Protein AF-A0A158R0U6-F1 (afdb_monomer_lite)

Structure (mmCIF, N/CA/C/O backbone):
data_AF-A0A158R0U6-F1
#
_entry.id   AF-A0A158R0U6-F1
#
loop_
_atom_site.group_PDB
_atom_site.id
_atom_site.type_symbol
_atom_site.label_atom_id
_atom_site.label_alt_id
_atom_site.label_comp_id
_atom_site.label_asym_id
_atom_site.label_entity_id
_atom_site.label_seq_id
_atom_site.pdbx_PDB_ins_code
_atom_site.Cartn_x
_atom_site.Cartn_y
_atom_site.Cartn_z
_atom_site.occupancy
_atom_site.B_iso_or_equiv
_atom_site.auth_seq_id
_atom_site.auth_comp_id
_atom_site.auth_asym_id
_atom_site.auth_atom_id
_atom_site.pdbx_PDB_model_num
ATOM 1 N N . MET A 1 1 ? 47.478 11.244 5.455 1.00 53.09 1 MET A N 1
ATOM 2 C CA . MET A 1 1 ? 47.701 11.771 4.084 1.00 53.09 1 MET A CA 1
ATOM 3 C C . MET A 1 1 ? 47.177 10.888 2.936 1.00 53.09 1 MET A C 1
ATOM 5 O O . MET A 1 1 ? 47.102 11.401 1.828 1.00 53.09 1 MET A O 1
ATOM 9 N N . MET A 1 2 ? 46.778 9.617 3.131 1.00 56.19 2 MET A N 1
ATOM 10 C CA . MET A 1 2 ? 46.309 8.757 2.016 1.00 56.19 2 MET A CA 1
ATOM 11 C C . MET A 1 2 ? 44.941 9.146 1.416 1.00 56.19 2 MET A C 1
ATOM 13 O O . MET A 1 2 ? 44.785 9.097 0.202 1.00 56.19 2 MET A O 1
ATOM 17 N N . ARG A 1 3 ? 43.975 9.611 2.224 1.00 62.25 3 ARG A N 1
ATOM 18 C CA . ARG A 1 3 ? 42.602 9.907 1.746 1.00 62.25 3 ARG A CA 1
ATOM 19 C C . ARG A 1 3 ? 42.511 11.063 0.742 1.00 62.25 3 ARG A C 1
ATOM 21 O O . ARG A 1 3 ? 41.647 11.060 -0.126 1.00 62.25 3 ARG A O 1
ATOM 28 N N . ILE A 1 4 ? 43.410 12.045 0.837 1.00 68.44 4 ILE A N 1
ATOM 29 C CA . ILE A 1 4 ? 43.431 13.194 -0.084 1.00 68.44 4 ILE A CA 1
ATOM 30 C C . ILE A 1 4 ? 43.950 12.760 -1.460 1.00 68.44 4 ILE A C 1
ATOM 32 O O . ILE A 1 4 ? 43.387 13.151 -2.478 1.00 68.44 4 ILE A O 1
ATOM 36 N N . LYS A 1 5 ? 44.973 11.895 -1.497 1.00 71.12 5 LYS A N 1
ATOM 37 C CA . LYS A 1 5 ? 45.516 11.351 -2.751 1.00 71.12 5 LYS A CA 1
ATOM 38 C C . LYS A 1 5 ? 44.476 10.512 -3.494 1.00 71.12 5 LYS A C 1
ATOM 40 O O . LYS A 1 5 ? 44.336 10.656 -4.703 1.00 71.12 5 LYS A O 1
ATOM 45 N N . GLU A 1 6 ? 43.694 9.715 -2.769 1.00 76.69 6 GLU A N 1
ATOM 46 C CA . GLU A 1 6 ? 42.614 8.914 -3.351 1.00 76.69 6 GLU A CA 1
ATOM 47 C C . GLU A 1 6 ? 41.490 9.786 -3.937 1.00 76.69 6 GLU A C 1
ATOM 49 O O . GLU A 1 6 ? 41.040 9.554 -5.058 1.00 76.69 6 GLU A O 1
ATOM 54 N N . ALA A 1 7 ? 41.088 10.846 -3.230 1.00 73.19 7 ALA A N 1
ATOM 55 C CA . ALA A 1 7 ? 40.063 11.774 -3.709 1.00 73.19 7 ALA A CA 1
ATOM 56 C C . ALA A 1 7 ? 40.502 12.565 -4.957 1.00 73.19 7 ALA A C 1
ATOM 58 O O . ALA A 1 7 ? 39.672 12.882 -5.810 1.00 73.19 7 ALA A O 1
ATOM 59 N N . ILE A 1 8 ? 41.795 12.879 -5.075 1.00 79.38 8 ILE A N 1
ATOM 60 C CA . ILE A 1 8 ? 42.365 13.524 -6.267 1.00 79.38 8 ILE A CA 1
ATOM 61 C C . ILE A 1 8 ? 42.388 12.541 -7.442 1.00 79.38 8 ILE A C 1
ATOM 63 O O . ILE A 1 8 ? 42.011 12.918 -8.550 1.00 79.38 8 ILE A O 1
ATOM 67 N N . ASN A 1 9 ? 42.757 11.280 -7.204 1.00 82.44 9 ASN A N 1
ATOM 68 C CA . ASN A 1 9 ? 42.807 10.272 -8.263 1.00 82.44 9 ASN A CA 1
ATOM 69 C C . ASN A 1 9 ? 41.410 9.948 -8.813 1.00 82.44 9 ASN A C 1
ATOM 71 O O . ASN A 1 9 ? 41.227 9.877 -10.023 1.00 82.44 9 ASN A O 1
ATOM 75 N N . ARG A 1 10 ? 40.397 9.857 -7.936 1.00 76.19 10 ARG A N 1
ATOM 76 C CA . ARG A 1 10 ? 38.995 9.676 -8.352 1.00 76.19 10 ARG A CA 1
ATOM 77 C C . ARG A 1 10 ? 38.482 10.846 -9.194 1.00 76.19 10 ARG A C 1
ATOM 79 O O . ARG A 1 10 ? 37.783 10.621 -10.172 1.00 76.19 10 ARG A O 1
ATOM 86 N N . ARG A 1 11 ? 38.849 12.089 -8.853 1.00 79.50 11 ARG A N 1
ATOM 87 C CA . ARG A 1 11 ? 38.470 13.263 -9.659 1.00 79.50 11 ARG A CA 1
ATOM 88 C C . ARG A 1 11 ? 39.142 13.287 -11.029 1.00 79.50 11 ARG A C 1
ATOM 90 O O . ARG A 1 11 ? 38.483 13.662 -11.989 1.00 79.50 11 ARG A O 1
ATOM 97 N N . LYS A 1 12 ? 40.410 12.872 -11.124 1.00 79.12 12 LYS A N 1
ATOM 98 C CA . LYS A 1 12 ? 41.106 12.756 -12.415 1.00 79.12 12 LYS A CA 1
ATOM 99 C C . LYS A 1 12 ? 40.458 11.708 -13.319 1.00 79.12 12 LYS A C 1
ATOM 101 O O . LYS A 1 12 ? 40.166 12.027 -14.460 1.00 79.12 12 LYS A O 1
ATOM 106 N N . LEU A 1 13 ? 40.135 10.532 -12.778 1.00 75.75 13 LEU A N 1
ATOM 107 C CA . LEU A 1 13 ? 39.496 9.456 -13.541 1.00 75.75 13 LEU A CA 1
ATOM 108 C C . LEU A 1 13 ? 38.112 9.861 -14.081 1.00 75.75 13 LEU A C 1
ATOM 110 O O . LEU A 1 13 ? 37.792 9.597 -15.232 1.00 75.75 13 LEU A O 1
ATOM 114 N N . ILE A 1 14 ? 37.302 10.551 -13.268 1.00 74.88 14 ILE A N 1
ATOM 115 C CA . ILE A 1 14 ? 35.983 11.050 -13.698 1.00 74.88 14 ILE A CA 1
ATOM 116 C C . ILE A 1 14 ? 36.121 12.104 -14.807 1.00 74.88 14 ILE A C 1
ATOM 118 O O . ILE A 1 14 ? 35.291 12.159 -15.708 1.00 74.88 14 ILE A O 1
ATOM 122 N N . HIS A 1 15 ? 37.151 12.950 -14.744 1.00 75.19 15 HIS A N 1
ATOM 123 C CA . HIS A 1 15 ? 37.402 13.947 -15.782 1.00 75.19 15 HIS A CA 1
ATOM 124 C C . HIS A 1 15 ? 37.876 13.299 -17.089 1.00 75.19 15 HIS A C 1
ATOM 126 O O . HIS A 1 15 ? 37.428 13.702 -18.154 1.00 75.19 15 HIS A O 1
ATOM 132 N N . GLU A 1 16 ? 38.747 12.295 -17.016 1.00 73.94 16 GLU A N 1
ATOM 133 C CA . GLU A 1 16 ? 39.259 11.565 -18.182 1.00 73.94 16 GLU A CA 1
ATOM 134 C C . GLU A 1 16 ? 38.131 10.819 -18.910 1.00 73.94 16 GLU A C 1
ATOM 136 O O . GLU A 1 16 ? 37.938 11.018 -20.106 1.00 73.94 16 GLU A O 1
ATOM 141 N N . MET A 1 17 ? 37.272 10.107 -18.169 1.00 69.06 17 MET A N 1
ATOM 142 C CA . MET A 1 17 ? 36.098 9.430 -18.741 1.00 69.06 17 MET A CA 1
ATOM 143 C C . MET A 1 17 ? 35.081 10.385 -19.388 1.00 69.06 17 MET A C 1
ATOM 145 O O . MET A 1 17 ? 34.367 9.991 -20.307 1.00 69.06 17 MET A O 1
ATOM 149 N N . ASN A 1 18 ? 34.975 11.624 -18.899 1.00 66.06 18 ASN A N 1
ATOM 150 C CA . ASN A 1 18 ? 34.055 12.615 -19.462 1.00 66.06 18 ASN A CA 1
ATOM 151 C C . ASN A 1 18 ? 34.620 13.322 -20.702 1.00 66.06 18 ASN A C 1
ATOM 153 O O . ASN A 1 18 ? 33.835 13.804 -21.515 1.00 66.06 18 ASN A O 1
ATOM 157 N N . GLU A 1 19 ? 35.945 13.399 -20.847 1.00 64.81 19 GLU A N 1
ATOM 158 C CA . GLU A 1 19 ? 36.581 13.975 -22.037 1.00 64.81 19 GLU A CA 1
ATOM 159 C C . GLU A 1 19 ? 36.672 12.943 -23.171 1.00 64.81 19 GLU A C 1
ATOM 161 O O . GLU A 1 19 ? 36.340 13.285 -24.300 1.00 64.81 19 GLU A O 1
ATOM 166 N N . GLU A 1 20 ? 36.930 11.658 -22.879 1.00 54.56 20 GLU A N 1
ATOM 167 C CA . GLU A 1 20 ? 36.832 10.580 -23.887 1.00 54.56 20 GLU A CA 1
ATOM 168 C C . GLU A 1 20 ? 35.422 10.463 -24.500 1.00 54.56 20 GLU A C 1
ATOM 170 O O . GLU A 1 20 ? 35.262 10.038 -25.643 1.00 54.56 20 GLU A O 1
ATOM 175 N N . PHE A 1 21 ? 34.382 10.876 -23.767 1.00 48.84 21 PHE A N 1
ATOM 176 C CA . PHE A 1 21 ? 33.001 10.869 -24.259 1.00 48.84 21 PHE A CA 1
ATOM 177 C C . PHE A 1 21 ? 32.647 12.062 -25.160 1.00 48.84 21 PHE A C 1
ATOM 179 O O . PHE A 1 21 ? 31.600 12.029 -25.809 1.00 48.84 21 PHE A O 1
ATOM 186 N N . LYS A 1 22 ? 33.476 13.114 -25.199 1.00 50.25 22 LYS A N 1
ATOM 187 C CA . LYS A 1 22 ? 33.269 14.264 -26.093 1.00 50.25 22 LYS A CA 1
ATOM 188 C C . LYS A 1 22 ? 33.916 14.084 -27.462 1.00 50.25 22 LYS A C 1
ATOM 190 O O . LYS A 1 22 ? 33.443 14.705 -28.403 1.00 50.25 22 LYS A O 1
ATOM 195 N N . ASP A 1 23 ? 34.910 13.208 -27.585 1.00 44.47 23 ASP A N 1
ATOM 196 C CA . ASP A 1 23 ? 35.639 12.993 -28.843 1.00 44.47 23 ASP A CA 1
ATOM 197 C C . ASP A 1 23 ? 34.931 12.034 -29.821 1.00 44.47 23 ASP A C 1
ATOM 199 O O . ASP A 1 23 ? 35.419 11.788 -30.922 1.00 44.47 23 ASP A O 1
ATOM 203 N N . PHE A 1 24 ? 33.739 11.533 -29.478 1.00 44.00 24 PHE A N 1
ATOM 204 C CA . PHE A 1 24 ? 32.840 10.881 -30.437 1.00 44.00 24 PHE A CA 1
ATOM 205 C C . PHE A 1 24 ? 31.899 11.906 -31.087 1.00 44.00 24 PHE A C 1
ATOM 207 O O . PHE A 1 24 ? 30.673 11.833 -30.968 1.00 44.00 24 PHE A O 1
ATOM 214 N N . ASP A 1 25 ? 32.488 12.857 -31.813 1.00 42.91 25 ASP A N 1
ATOM 215 C CA . ASP A 1 25 ? 31.771 13.594 -32.849 1.00 42.91 25 ASP A CA 1
ATOM 216 C C . ASP A 1 25 ? 31.388 12.602 -33.956 1.00 42.91 25 ASP A C 1
ATOM 218 O O . ASP A 1 25 ? 32.223 11.993 -34.626 1.00 42.91 25 ASP A O 1
ATOM 222 N N . PHE A 1 26 ? 30.084 12.377 -34.092 1.00 40.66 26 PHE A N 1
ATOM 223 C CA . PHE A 1 26 ? 29.495 11.446 -35.045 1.00 40.66 26 PHE A CA 1
ATOM 224 C C . PHE A 1 26 ? 29.655 12.020 -36.461 1.00 40.66 26 PHE A C 1
ATOM 226 O O . PHE A 1 26 ? 28.793 12.753 -36.953 1.00 40.66 26 PHE A O 1
ATOM 233 N N . GLU A 1 27 ? 30.777 11.711 -37.113 1.00 37.00 27 GLU A N 1
ATOM 234 C CA . GLU A 1 27 ? 30.954 11.988 -38.534 1.00 37.00 27 GLU A CA 1
ATOM 235 C C . GLU A 1 27 ? 29.839 11.310 -39.341 1.00 37.00 27 GLU A C 1
ATOM 237 O O . GLU A 1 27 ? 29.501 10.131 -39.199 1.00 37.00 27 GLU A O 1
ATOM 242 N N . THR A 1 28 ? 29.232 12.128 -40.187 1.00 47.88 28 THR A N 1
ATOM 243 C CA . THR A 1 28 ? 28.117 11.828 -41.071 1.00 47.88 28 THR A CA 1
ATOM 244 C C . THR A 1 28 ? 28.566 10.807 -42.111 1.00 47.88 28 THR A C 1
ATOM 246 O O . THR A 1 28 ? 29.244 11.163 -43.070 1.00 47.88 28 THR A O 1
ATOM 249 N N . ASN A 1 29 ? 28.166 9.542 -41.960 1.00 33.94 29 ASN A N 1
ATOM 250 C CA . ASN A 1 29 ? 28.408 8.527 -42.981 1.00 33.94 29 ASN A CA 1
ATOM 251 C C . ASN A 1 29 ? 27.102 7.908 -43.490 1.00 33.94 29 ASN A C 1
ATOM 253 O O . ASN A 1 29 ? 26.406 7.169 -42.795 1.00 33.94 29 ASN A O 1
ATOM 257 N N . ASN A 1 30 ? 26.804 8.244 -44.746 1.00 43.06 30 ASN A N 1
ATOM 258 C CA . ASN A 1 30 ? 25.854 7.570 -45.621 1.00 43.06 30 ASN A CA 1
ATOM 259 C C . ASN A 1 30 ? 26.185 6.072 -45.682 1.00 43.06 30 ASN A C 1
ATOM 261 O O . ASN A 1 30 ? 27.172 5.692 -46.307 1.00 43.06 30 ASN A O 1
ATOM 265 N N . TYR A 1 31 ? 25.325 5.224 -45.118 1.00 35.78 31 TYR A N 1
ATOM 266 C CA . TYR A 1 31 ? 25.284 3.810 -45.474 1.00 35.78 31 TYR A CA 1
ATOM 267 C C . TYR A 1 31 ? 23.868 3.385 -45.835 1.00 35.78 31 TYR A C 1
ATOM 269 O O . TYR A 1 31 ? 22.888 3.687 -45.156 1.00 35.78 31 TYR A O 1
ATOM 277 N N . ALA A 1 32 ? 23.817 2.717 -46.982 1.00 35.78 32 ALA A N 1
ATOM 278 C CA . ALA A 1 32 ? 22.642 2.247 -47.674 1.00 35.78 32 ALA A CA 1
ATOM 279 C C . ALA A 1 32 ? 21.777 1.314 -46.818 1.00 35.78 32 ALA A C 1
ATOM 281 O O . ALA A 1 32 ? 22.257 0.452 -46.083 1.00 35.78 32 ALA A O 1
ATOM 282 N N . SER A 1 33 ? 20.475 1.498 -46.993 1.00 41.19 33 SER A N 1
ATOM 283 C CA . SER A 1 33 ? 19.377 0.752 -46.405 1.00 41.19 33 SER A CA 1
ATOM 284 C C . SER A 1 33 ? 19.500 -0.765 -46.586 1.00 41.19 33 SER A C 1
ATOM 286 O O . SER A 1 33 ? 19.704 -1.267 -47.689 1.00 41.19 33 SER A O 1
ATOM 288 N N . SER A 1 34 ? 19.239 -1.507 -45.512 1.00 34.03 34 SER A N 1
ATOM 289 C CA . SER A 1 34 ? 18.675 -2.859 -45.578 1.00 34.03 34 SER A CA 1
ATOM 290 C C . SER A 1 34 ? 17.582 -3.005 -44.511 1.00 34.03 34 SER A C 1
ATOM 292 O O . SER A 1 34 ? 17.689 -2.391 -43.447 1.00 34.03 34 SER A O 1
ATOM 294 N N . PRO A 1 35 ? 16.484 -3.722 -44.811 1.00 38.28 35 PRO A N 1
ATOM 295 C CA . PRO A 1 35 ? 15.213 -3.551 -44.120 1.00 38.28 35 PRO A CA 1
ATOM 296 C C . PRO A 1 35 ? 15.184 -4.313 -42.794 1.00 38.28 35 PRO A C 1
ATOM 298 O O . PRO A 1 35 ? 15.349 -5.530 -42.752 1.00 38.28 35 PRO A O 1
ATOM 301 N N . ILE A 1 36 ? 14.922 -3.589 -41.708 1.00 35.25 36 ILE A N 1
ATOM 302 C CA . ILE A 1 36 ? 14.581 -4.167 -40.406 1.00 35.25 36 ILE A CA 1
ATOM 303 C C . ILE A 1 36 ? 13.053 -4.356 -40.365 1.00 35.25 36 ILE A C 1
ATOM 305 O O . ILE A 1 36 ? 12.333 -3.454 -40.804 1.00 35.25 36 ILE A O 1
ATOM 309 N N . PRO A 1 37 ? 12.533 -5.489 -39.850 1.00 33.31 37 PRO A N 1
ATOM 310 C CA . PRO A 1 37 ? 11.100 -5.714 -39.711 1.00 33.31 37 PRO A CA 1
ATOM 311 C C . PRO A 1 37 ? 10.453 -4.606 -38.876 1.00 33.31 37 PRO A C 1
ATOM 313 O O . PRO A 1 37 ? 10.781 -4.407 -37.707 1.00 33.31 37 PRO A O 1
ATOM 316 N N . THR A 1 38 ? 9.521 -3.883 -39.488 1.00 32.88 38 THR A N 1
ATOM 317 C CA . THR A 1 38 ? 8.657 -2.902 -38.836 1.00 32.88 38 THR A CA 1
ATOM 318 C C . THR A 1 38 ? 7.798 -3.587 -37.778 1.00 32.88 38 THR A C 1
ATOM 320 O O . THR A 1 38 ? 6.763 -4.175 -38.085 1.00 32.88 38 THR A O 1
ATOM 323 N N . THR A 1 39 ? 8.199 -3.484 -36.514 1.00 35.97 39 THR A N 1
ATOM 324 C CA . THR A 1 39 ? 7.256 -3.535 -35.391 1.00 35.97 39 THR A CA 1
ATOM 325 C C . THR A 1 39 ? 6.325 -2.322 -35.471 1.00 35.97 39 THR A C 1
ATOM 327 O O . THR A 1 39 ? 6.813 -1.237 -35.806 1.00 35.97 39 THR A O 1
ATOM 330 N N . PRO A 1 40 ? 5.017 -2.451 -35.175 1.00 31.22 40 PRO A N 1
ATOM 331 C CA . PRO A 1 40 ? 4.055 -1.383 -35.412 1.00 31.22 40 PRO A CA 1
ATOM 332 C C . PRO A 1 40 ? 4.413 -0.160 -34.570 1.00 31.22 40 PRO A C 1
ATOM 334 O O . PRO A 1 40 ? 4.343 -0.168 -33.342 1.00 31.22 40 PRO A O 1
ATOM 337 N N . CYS A 1 41 ? 4.833 0.894 -35.258 1.00 28.70 41 CYS A N 1
ATOM 338 C CA . CYS A 1 41 ? 4.903 2.230 -34.709 1.00 28.70 41 CYS A CA 1
ATOM 339 C C . CYS A 1 41 ? 3.455 2.666 -34.462 1.00 28.70 41 CYS A C 1
ATOM 341 O O . CYS A 1 41 ? 2.689 2.782 -35.418 1.00 28.70 41 CYS A O 1
ATOM 343 N N . CYS A 1 42 ? 3.060 2.868 -33.202 1.00 30.66 42 CYS A N 1
ATOM 344 C CA . CYS A 1 42 ? 1.832 3.597 -32.905 1.00 30.66 42 CYS A CA 1
ATOM 345 C C . CYS A 1 42 ? 1.998 5.016 -33.451 1.00 30.66 42 CYS A C 1
ATOM 347 O O . CYS A 1 42 ? 2.586 5.888 -32.808 1.00 30.66 42 CYS A O 1
ATOM 349 N N . GLU A 1 43 ? 1.497 5.221 -34.666 1.00 28.81 43 GLU A N 1
ATOM 350 C CA . GLU A 1 43 ? 1.155 6.529 -35.185 1.00 28.81 43 GLU A CA 1
ATOM 351 C C . GLU A 1 43 ? 0.192 7.170 -34.186 1.00 28.81 43 GLU A C 1
ATOM 353 O O . GLU A 1 43 ? -0.990 6.838 -34.126 1.00 28.81 43 GLU A O 1
ATOM 358 N N . ALA A 1 44 ? 0.700 8.102 -33.384 1.00 38.25 44 ALA A N 1
ATOM 359 C CA . ALA A 1 44 ? -0.131 9.062 -32.680 1.00 38.25 44 ALA A CA 1
ATOM 360 C C . ALA A 1 44 ? -0.734 10.013 -33.726 1.00 38.25 44 ALA A C 1
ATOM 362 O O . ALA A 1 44 ? -0.278 11.143 -33.906 1.00 38.25 44 ALA A O 1
ATOM 363 N N . LYS A 1 45 ? -1.733 9.519 -34.461 1.00 29.88 45 LYS A N 1
ATOM 364 C CA . LYS A 1 45 ? -2.673 10.345 -35.205 1.00 29.88 45 LYS A CA 1
ATOM 365 C C . LYS A 1 45 ? -3.798 10.728 -34.261 1.00 29.88 45 LYS A C 1
ATOM 367 O O . LYS A 1 45 ? -4.519 9.898 -33.717 1.00 29.88 45 LYS A O 1
ATOM 372 N N . SER A 1 46 ? -3.895 12.030 -34.075 1.00 41.66 46 SER A N 1
ATOM 373 C CA . SER A 1 46 ? -4.970 12.762 -33.436 1.00 41.66 46 SER A CA 1
ATOM 374 C C . SER A 1 46 ? -6.310 12.454 -34.116 1.00 41.66 46 SER A C 1
ATOM 376 O O . SER A 1 46 ? -6.689 13.167 -35.034 1.00 41.66 46 SER A O 1
ATOM 378 N N . GLN A 1 47 ? -7.008 11.393 -33.703 1.00 35.09 47 GLN A N 1
ATOM 379 C CA . GLN A 1 47 ? -8.434 11.163 -33.979 1.00 35.09 47 GLN A CA 1
ATOM 380 C C . GLN A 1 47 ? -8.921 9.897 -33.261 1.00 35.09 47 GLN A C 1
ATOM 382 O O . GLN A 1 47 ? -8.932 8.816 -33.831 1.00 35.09 47 GLN A O 1
ATOM 387 N N . GLN A 1 48 ? -9.331 10.049 -32.001 1.00 34.00 48 GLN A N 1
ATOM 388 C CA . GLN A 1 48 ? -10.453 9.304 -31.410 1.00 34.00 48 GLN A CA 1
ATOM 389 C C . GLN A 1 48 ? -10.838 9.958 -30.080 1.00 34.00 48 GLN A C 1
ATOM 391 O O . GLN A 1 48 ? -10.590 9.488 -28.976 1.00 34.00 48 GLN A O 1
ATOM 396 N N . GLN A 1 49 ? -11.419 11.142 -30.234 1.00 38.16 49 GLN A N 1
ATOM 397 C CA . GLN A 1 49 ? -12.531 11.563 -29.405 1.00 38.16 49 GLN A CA 1
ATOM 398 C C . GLN A 1 49 ? -13.706 10.691 -29.876 1.00 38.16 49 GLN A C 1
ATOM 400 O O . GLN A 1 49 ? -13.957 10.670 -31.078 1.00 38.16 49 GLN A O 1
ATOM 405 N N . VAL A 1 50 ? -14.326 9.957 -28.947 1.00 38.12 50 VAL A N 1
ATOM 406 C CA . VAL A 1 50 ? -15.422 8.960 -29.047 1.00 38.12 50 VAL A CA 1
ATOM 407 C C . VAL A 1 50 ? -14.922 7.655 -28.404 1.00 38.12 50 VAL A C 1
ATOM 409 O O . VAL A 1 50 ? -13.955 7.065 -28.868 1.00 38.12 50 VAL A O 1
ATOM 412 N N . ASP A 1 51 ? -15.566 7.292 -27.289 1.00 33.34 51 ASP A N 1
ATOM 413 C CA . ASP A 1 51 ? -15.345 6.135 -26.391 1.00 33.34 51 ASP A CA 1
ATOM 414 C C . ASP A 1 51 ? -14.461 6.316 -25.138 1.00 33.34 51 ASP A C 1
ATOM 416 O O . ASP A 1 51 ? -13.978 5.347 -24.562 1.00 33.34 51 ASP A O 1
ATOM 420 N N . GLN A 1 52 ? -14.336 7.539 -24.604 1.00 38.09 52 GLN A N 1
A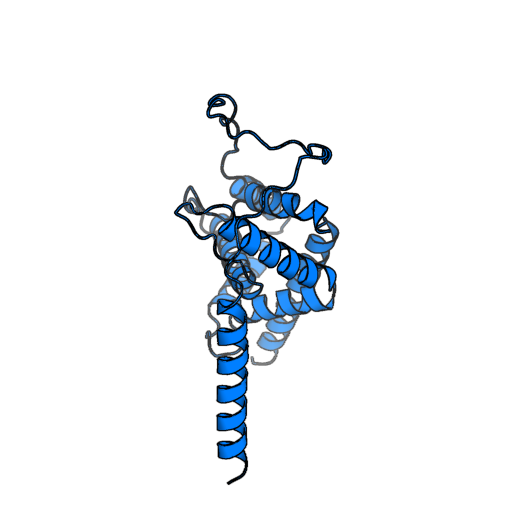TOM 421 C CA . GLN A 1 52 ? -13.829 7.772 -23.230 1.00 38.09 52 GLN A CA 1
ATOM 422 C C . GLN A 1 52 ? -14.929 8.115 -22.211 1.00 38.09 52 GLN A C 1
ATOM 424 O O . GLN A 1 52 ? -14.663 8.762 -21.203 1.00 38.09 52 GLN A O 1
ATOM 429 N N . ASN A 1 53 ? -16.175 7.699 -22.457 1.00 35.75 53 ASN A N 1
ATOM 430 C CA . ASN A 1 53 ? -17.322 8.108 -21.637 1.00 35.75 53 ASN A CA 1
ATOM 431 C C . ASN A 1 53 ? -18.009 6.952 -20.894 1.00 35.75 53 ASN A C 1
ATOM 433 O O . ASN A 1 53 ? -19.227 6.937 -20.758 1.00 35.75 53 ASN A O 1
ATOM 437 N N . ILE A 1 54 ? -17.220 5.984 -20.418 1.00 41.88 54 ILE A N 1
ATOM 438 C CA . ILE A 1 54 ? -17.637 5.004 -19.404 1.00 41.88 54 ILE A CA 1
ATOM 439 C C . ILE A 1 54 ? -16.419 4.709 -18.517 1.00 41.88 54 ILE A C 1
ATOM 441 O O . ILE A 1 54 ? -15.786 3.667 -18.639 1.00 41.88 54 ILE A O 1
ATOM 445 N N . PHE A 1 55 ? -16.026 5.647 -17.657 1.00 42.88 55 PHE A N 1
ATOM 446 C CA . PHE A 1 55 ? -15.205 5.292 -16.499 1.00 42.88 55 PHE A CA 1
ATOM 447 C C . PHE A 1 55 ? -15.968 5.662 -15.238 1.00 42.88 55 PHE A C 1
ATOM 449 O O . PHE A 1 55 ? -16.394 6.803 -15.062 1.00 42.88 55 PHE A O 1
ATOM 456 N N . CYS A 1 56 ? -16.196 4.613 -14.453 1.00 47.28 56 CYS A N 1
ATOM 457 C CA . CYS A 1 56 ? -17.115 4.496 -13.342 1.00 47.28 56 CYS A CA 1
ATOM 458 C C . CYS A 1 56 ? -17.012 5.624 -12.316 1.00 47.28 56 CYS A C 1
ATOM 460 O O . CYS A 1 56 ? -15.938 6.050 -11.894 1.00 47.28 56 CYS A O 1
ATOM 462 N N . GLU A 1 57 ? -18.198 6.028 -11.880 1.00 55.88 57 GLU A N 1
ATOM 463 C CA . GLU A 1 57 ? -18.542 6.461 -10.531 1.00 55.88 57 GLU A CA 1
ATOM 464 C C . GLU A 1 57 ? -17.597 5.876 -9.455 1.00 55.88 57 GLU A C 1
ATOM 466 O O . GLU A 1 57 ? -17.331 4.679 -9.467 1.00 55.88 57 GLU A O 1
ATOM 471 N N . ASN A 1 58 ? -17.081 6.724 -8.551 1.00 73.69 58 ASN A N 1
ATOM 472 C CA . ASN A 1 58 ? -16.132 6.410 -7.463 1.00 73.69 58 ASN A CA 1
ATOM 473 C C . ASN A 1 58 ? -16.201 4.950 -6.950 1.00 73.69 58 ASN A C 1
ATOM 475 O O . ASN A 1 58 ? -16.970 4.661 -6.028 1.00 73.69 58 ASN A O 1
ATOM 479 N N . ALA A 1 59 ? -15.353 4.047 -7.462 1.00 83.94 59 ALA A N 1
ATOM 480 C CA . ALA A 1 59 ? -15.374 2.615 -7.136 1.00 83.94 59 ALA A CA 1
ATOM 481 C C . ALA A 1 59 ? -14.940 2.330 -5.689 1.00 83.94 59 ALA A C 1
ATOM 483 O O . ALA A 1 59 ? -15.229 1.269 -5.124 1.00 83.94 59 ALA A O 1
ATOM 484 N N . LEU A 1 60 ? -14.303 3.313 -5.044 1.00 86.50 60 LEU A N 1
ATOM 485 C CA . LEU A 1 60 ? -14.005 3.287 -3.616 1.00 86.50 60 LEU A CA 1
ATOM 486 C C . LEU A 1 60 ? -15.271 3.106 -2.767 1.00 86.50 60 LEU A C 1
ATOM 488 O O . LEU A 1 60 ? -15.243 2.363 -1.788 1.00 86.50 60 LEU A O 1
ATOM 492 N N . GLN A 1 61 ? -16.383 3.754 -3.127 1.00 86.94 61 GLN A N 1
ATOM 493 C CA . GLN A 1 61 ? -17.595 3.719 -2.310 1.00 86.94 61 GLN A CA 1
ATOM 494 C C . GLN A 1 61 ? -18.261 2.325 -2.343 1.00 86.94 61 GLN A C 1
ATOM 496 O O . GLN A 1 61 ? -18.436 1.750 -1.261 1.00 86.94 61 GLN A O 1
ATOM 501 N N . PRO A 1 62 ? -18.505 1.703 -3.518 1.00 88.88 62 PRO A N 1
ATOM 502 C CA . PRO A 1 62 ? -18.940 0.308 -3.604 1.00 88.88 62 PRO A CA 1
ATOM 503 C C . PRO A 1 62 ? -17.991 -0.668 -2.899 1.00 88.88 62 PRO A C 1
ATOM 505 O O . PRO A 1 62 ? -18.440 -1.580 -2.201 1.00 88.88 62 PRO A O 1
ATOM 508 N N . PHE A 1 63 ? -16.673 -0.466 -3.023 1.00 89.94 63 PHE A N 1
ATOM 509 C CA . PHE A 1 63 ? -15.680 -1.290 -2.331 1.00 89.94 63 PHE A CA 1
ATOM 510 C C . PHE A 1 63 ? -15.815 -1.197 -0.804 1.00 89.94 63 PHE A C 1
ATOM 512 O O . PHE A 1 63 ? -15.844 -2.218 -0.113 1.00 89.94 63 PHE A O 1
ATOM 519 N N . VAL A 1 64 ? -15.951 0.017 -0.265 1.00 90.94 64 VAL A N 1
ATOM 520 C CA . VAL A 1 64 ? -16.124 0.255 1.173 1.00 90.94 64 VAL A CA 1
ATOM 521 C C . VAL A 1 64 ? -17.451 -0.311 1.674 1.00 90.94 64 VAL A C 1
ATOM 523 O O . VAL A 1 64 ? -17.485 -0.903 2.755 1.00 90.94 64 VAL A O 1
ATOM 526 N N . GLN A 1 65 ? -18.533 -0.193 0.900 1.00 90.69 65 GLN A N 1
ATOM 527 C CA . GLN A 1 65 ? -19.818 -0.816 1.229 1.00 90.69 65 GLN A CA 1
ATOM 528 C C . GLN A 1 65 ? -19.702 -2.341 1.296 1.00 90.69 65 GLN A C 1
ATOM 530 O O . GLN A 1 65 ? -20.140 -2.945 2.278 1.00 90.69 65 GLN A O 1
ATOM 535 N N . TYR A 1 66 ? -19.060 -2.958 0.301 1.00 93.44 66 TYR A N 1
ATOM 536 C CA . TYR A 1 66 ? -18.793 -4.394 0.293 1.00 93.44 66 TYR A CA 1
ATOM 537 C C . TYR A 1 66 ? -17.972 -4.821 1.516 1.00 93.44 66 TYR A C 1
ATOM 539 O O . TYR A 1 66 ? -18.357 -5.754 2.226 1.00 93.44 66 TYR A O 1
ATOM 547 N N . LEU A 1 67 ? -16.879 -4.110 1.810 1.00 92.00 67 LEU A N 1
ATOM 548 C CA . LEU A 1 67 ? -16.020 -4.388 2.960 1.00 92.00 67 LEU A CA 1
ATOM 549 C C . LEU A 1 67 ? -16.785 -4.244 4.284 1.00 92.00 67 LEU A C 1
ATOM 551 O O . LEU A 1 67 ? -16.727 -5.131 5.134 1.00 92.00 67 LEU A O 1
ATOM 555 N N . SER A 1 68 ? -17.559 -3.168 4.439 1.00 92.12 68 SER A N 1
ATOM 556 C CA . SER A 1 68 ? -18.400 -2.928 5.616 1.00 92.12 68 SER A CA 1
ATOM 557 C C . SER A 1 68 ? -19.462 -4.021 5.790 1.00 92.12 68 SER A C 1
ATOM 559 O O . SER A 1 68 ? -19.734 -4.438 6.915 1.00 92.12 68 SER A O 1
ATOM 561 N N . GLY A 1 69 ? -20.023 -4.552 4.699 1.00 94.88 69 GLY A N 1
ATOM 562 C CA . GLY A 1 69 ? -20.958 -5.682 4.733 1.00 94.88 69 GLY A CA 1
ATOM 563 C C . GLY A 1 69 ? -20.328 -7.012 5.170 1.00 94.88 69 GLY A C 1
ATOM 564 O O . GLY A 1 69 ? -21.037 -7.903 5.630 1.00 94.88 69 GLY A O 1
ATOM 565 N N . LYS A 1 70 ? -19.001 -7.158 5.064 1.00 96.44 70 LYS A N 1
ATOM 566 C CA . LYS A 1 70 ? -18.259 -8.362 5.479 1.00 96.44 70 LYS A CA 1
ATOM 567 C C . LYS A 1 70 ? -17.781 -8.332 6.933 1.00 96.44 70 LYS A C 1
ATOM 569 O O . LYS A 1 70 ? -17.249 -9.334 7.404 1.00 96.44 70 LYS A O 1
ATOM 574 N N . MET A 1 71 ? -17.959 -7.215 7.637 1.00 94.44 71 MET A N 1
ATOM 575 C CA . MET A 1 71 ? -17.446 -7.013 8.992 1.00 94.44 71 MET A CA 1
ATOM 576 C C . MET A 1 71 ? -18.575 -6.859 10.013 1.00 94.44 71 MET A C 1
ATOM 578 O O . MET A 1 71 ? -19.574 -6.189 9.757 1.00 94.44 71 MET A O 1
ATOM 582 N N . THR A 1 72 ? -18.386 -7.407 11.214 1.00 96.38 72 THR A N 1
ATOM 583 C CA . THR A 1 72 ? -19.256 -7.123 12.366 1.00 96.38 72 THR A CA 1
ATOM 584 C C . THR A 1 72 ? -19.010 -5.718 12.914 1.00 96.38 72 THR A C 1
ATOM 586 O O . THR A 1 72 ? -17.937 -5.141 12.726 1.00 96.38 72 THR A O 1
ATOM 589 N N . ASP A 1 73 ? -19.962 -5.168 13.670 1.00 93.38 73 ASP A N 1
ATOM 590 C CA . ASP A 1 73 ? -19.805 -3.841 14.285 1.00 93.38 73 ASP A CA 1
ATOM 591 C C . ASP A 1 73 ? -18.614 -3.771 15.253 1.00 93.38 73 ASP A C 1
ATOM 593 O O . ASP A 1 73 ? -17.925 -2.750 15.333 1.00 93.38 73 ASP A O 1
ATOM 597 N N . TYR A 1 74 ? -18.309 -4.877 15.939 1.00 94.38 74 TYR A N 1
ATOM 598 C CA . TYR A 1 74 ? -17.112 -4.987 16.773 1.00 94.38 74 TYR A CA 1
ATOM 599 C C . TYR A 1 74 ? -15.829 -4.931 15.942 1.00 94.38 74 TYR A C 1
ATOM 601 O O . TYR A 1 74 ? -14.902 -4.212 16.312 1.00 94.38 74 TYR A O 1
ATOM 609 N N . GLN A 1 75 ? -15.777 -5.634 14.805 1.00 93.88 75 GLN A N 1
ATOM 610 C CA . GLN A 1 75 ? -14.628 -5.597 13.894 1.00 93.88 75 GLN A CA 1
ATOM 611 C C . GLN A 1 75 ? -14.437 -4.203 13.293 1.00 93.88 75 GLN A C 1
ATOM 613 O O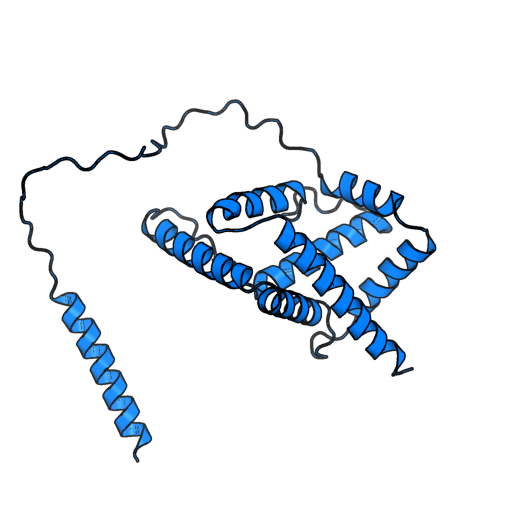 . GLN A 1 75 ? -13.318 -3.698 13.262 1.00 93.88 75 GLN A O 1
ATOM 618 N N . LYS A 1 76 ? -15.525 -3.543 12.886 1.00 93.38 76 LYS A N 1
ATOM 619 C CA . LYS A 1 76 ? -15.503 -2.161 12.387 1.00 93.38 76 LYS A CA 1
ATOM 620 C C . LYS A 1 76 ? -14.949 -1.197 13.436 1.00 93.38 76 LYS A C 1
ATOM 622 O O . LYS A 1 76 ? -14.040 -0.417 13.159 1.00 93.38 76 LYS A O 1
ATOM 627 N N . ARG A 1 77 ? -15.440 -1.287 14.676 1.00 91.56 77 ARG A N 1
ATOM 628 C CA . ARG A 1 77 ? -14.946 -0.463 15.788 1.00 91.56 77 ARG A CA 1
ATOM 629 C C . ARG A 1 77 ? -13.472 -0.736 16.087 1.00 91.56 77 ARG A C 1
ATOM 631 O O . ARG A 1 77 ? -12.711 0.213 16.268 1.00 91.56 77 ARG A O 1
ATOM 638 N N . ALA A 1 78 ? -13.067 -2.005 16.122 1.00 91.06 78 ALA A N 1
ATOM 639 C CA . ALA A 1 78 ? -11.678 -2.395 16.338 1.00 91.06 78 ALA A CA 1
ATOM 640 C C . ALA A 1 78 ? -10.763 -1.838 15.239 1.00 91.06 78 ALA A C 1
ATOM 642 O O . ALA A 1 78 ? -9.707 -1.298 15.564 1.00 91.06 78 ALA A O 1
ATOM 643 N N . LEU A 1 79 ? -11.194 -1.884 13.973 1.00 92.19 79 LEU A N 1
ATOM 644 C CA . LEU A 1 79 ? -10.471 -1.306 12.841 1.00 92.19 79 LEU A CA 1
ATOM 645 C C . LEU A 1 79 ? -10.299 0.212 13.005 1.00 92.19 79 LEU A C 1
ATOM 647 O O . LEU A 1 79 ? -9.167 0.690 12.979 1.00 92.19 79 LEU A O 1
ATOM 651 N N . LYS A 1 80 ? -11.387 0.958 13.267 1.00 91.44 80 LYS A N 1
ATOM 652 C CA . LYS A 1 80 ? -11.336 2.422 13.466 1.00 91.44 80 LYS A CA 1
ATOM 653 C C . LYS A 1 80 ? -10.381 2.810 14.598 1.00 91.44 80 LYS A C 1
ATOM 655 O O . LYS A 1 80 ? -9.557 3.705 14.437 1.00 91.44 80 LYS A O 1
ATOM 660 N N . VAL A 1 81 ? -10.483 2.137 15.747 1.00 90.19 81 VAL A N 1
ATOM 661 C CA . VAL A 1 81 ? -9.645 2.428 16.923 1.00 90.19 81 VAL A CA 1
ATOM 662 C C . VAL A 1 81 ? -8.183 2.069 16.671 1.00 90.19 81 VAL A C 1
ATOM 664 O O . VAL A 1 81 ? -7.302 2.847 17.027 1.00 90.19 81 VAL A O 1
ATOM 667 N N . THR A 1 82 ? -7.924 0.910 16.063 1.00 89.06 82 THR A N 1
ATOM 668 C CA . THR A 1 82 ? -6.566 0.456 15.732 1.00 89.06 82 THR A CA 1
ATOM 669 C C . THR A 1 82 ? -5.888 1.445 14.803 1.00 89.06 82 THR A C 1
ATOM 671 O O . THR A 1 82 ? -4.815 1.945 15.126 1.00 89.06 82 THR A O 1
ATOM 674 N N . TRP A 1 83 ? -6.551 1.793 13.700 1.00 90.50 83 TRP A N 1
ATOM 675 C CA . TRP A 1 83 ? -6.002 2.724 12.727 1.00 90.50 83 TRP A CA 1
ATOM 676 C C . TRP A 1 83 ? -5.733 4.100 13.342 1.00 90.50 83 TRP A C 1
ATOM 678 O O . TRP A 1 83 ? -4.620 4.608 13.246 1.00 90.50 83 TRP A O 1
ATOM 688 N N . LYS A 1 84 ? -6.696 4.648 14.097 1.00 88.75 84 LYS A N 1
ATOM 689 C CA . LYS A 1 84 ? -6.528 5.924 14.805 1.00 88.75 84 LYS A CA 1
ATOM 690 C C . LYS A 1 84 ? -5.292 5.933 15.717 1.00 88.75 84 LYS A C 1
ATOM 692 O O . LYS A 1 84 ? -4.519 6.883 15.679 1.00 88.75 84 LYS A O 1
ATOM 697 N N . ARG A 1 85 ? -5.073 4.870 16.499 1.00 87.06 85 ARG A N 1
ATOM 698 C CA . ARG A 1 85 ? -3.906 4.759 17.395 1.00 87.06 85 ARG A CA 1
ATOM 699 C C . ARG A 1 85 ? -2.579 4.709 16.639 1.00 87.06 85 ARG A C 1
ATOM 701 O O . ARG A 1 85 ? -1.612 5.320 17.083 1.00 87.06 85 ARG A O 1
ATOM 708 N N . LEU A 1 86 ? -2.531 3.991 15.516 1.00 85.69 86 LEU A N 1
ATOM 709 C CA . LEU A 1 86 ? -1.334 3.911 14.674 1.00 85.69 86 LEU A CA 1
ATOM 710 C C . LEU A 1 86 ? -1.013 5.259 14.010 1.00 85.69 86 LEU A C 1
ATOM 712 O O . LEU A 1 86 ? 0.158 5.623 13.895 1.00 85.69 86 LEU A O 1
ATOM 716 N N . SER A 1 87 ? -2.040 6.015 13.617 1.00 84.56 87 SER A N 1
ATOM 717 C CA . SER A 1 87 ? -1.883 7.340 13.006 1.00 84.56 87 SER A CA 1
ATOM 718 C C . SER A 1 87 ? -1.496 8.432 14.014 1.00 84.56 87 SER A C 1
ATOM 720 O O . SER A 1 87 ? -0.802 9.378 13.649 1.00 84.56 87 SER A O 1
ATOM 722 N N . GLU A 1 88 ? -1.897 8.303 15.284 1.00 83.06 88 GLU A N 1
ATOM 723 C CA . GLU A 1 88 ? -1.536 9.232 16.371 1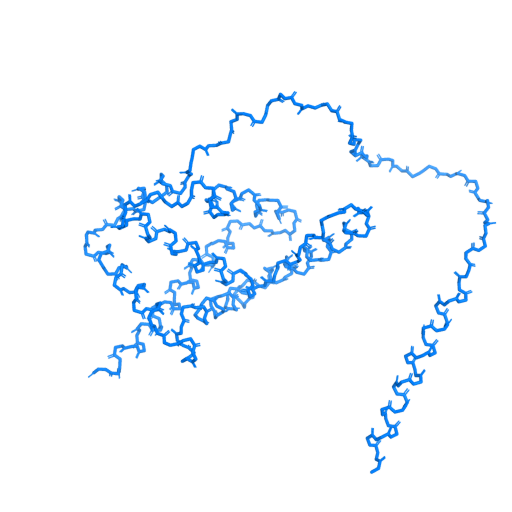.00 83.06 88 GLU A CA 1
ATOM 724 C C . GLU A 1 88 ? -0.127 8.989 16.947 1.00 83.06 88 GLU A C 1
ATOM 726 O O . GLU A 1 88 ? 0.420 9.857 17.633 1.00 83.06 88 GLU A O 1
ATOM 731 N N . ALA A 1 89 ? 0.487 7.831 16.679 1.00 75.12 89 ALA A N 1
ATOM 732 C CA . ALA A 1 89 ? 1.835 7.532 17.152 1.00 75.12 89 ALA A CA 1
ATOM 733 C C . ALA A 1 89 ? 2.858 8.545 16.584 1.00 75.12 89 ALA A C 1
ATOM 735 O O . ALA A 1 89 ? 2.846 8.824 15.380 1.00 75.12 89 ALA A O 1
ATOM 736 N N . PRO A 1 90 ? 3.789 9.088 17.400 1.00 67.00 90 PRO A N 1
ATOM 737 C CA . PRO A 1 90 ? 4.732 10.102 16.935 1.00 67.00 90 PRO A CA 1
ATOM 738 C C . PRO A 1 90 ? 5.530 9.624 15.719 1.00 67.00 90 PRO A C 1
ATOM 740 O O . PRO A 1 90 ? 6.090 8.525 15.737 1.00 67.00 90 PRO A O 1
ATOM 743 N N . LYS A 1 91 ? 5.655 10.468 14.685 1.00 59.00 91 LYS A N 1
ATOM 744 C CA . LYS A 1 91 ? 6.391 10.144 13.444 1.00 59.00 91 LYS A CA 1
ATOM 745 C C . LYS A 1 91 ? 7.861 9.762 13.689 1.00 59.00 91 LYS A C 1
ATOM 747 O O . LYS A 1 91 ? 8.442 9.035 12.896 1.00 59.00 91 LYS A O 1
ATOM 752 N N . THR A 1 92 ? 8.446 10.196 14.806 1.00 56.47 92 THR A N 1
ATOM 753 C CA . THR A 1 92 ? 9.822 9.880 15.231 1.00 56.47 92 THR A CA 1
ATOM 754 C C . THR A 1 92 ? 9.961 8.550 15.980 1.00 56.47 92 THR A C 1
ATOM 756 O O . THR A 1 92 ? 11.076 8.118 16.250 1.00 56.47 92 THR A O 1
ATOM 759 N N . SER A 1 93 ? 8.857 7.886 16.337 1.00 58.12 93 SER A N 1
ATOM 760 C CA . SER A 1 93 ? 8.869 6.731 17.248 1.00 58.12 93 SER A CA 1
ATOM 761 C C . SER A 1 93 ? 9.240 5.394 16.594 1.00 58.12 93 SER A C 1
ATOM 763 O O . SER A 1 93 ? 9.279 4.376 17.282 1.00 58.12 93 SER A O 1
ATOM 765 N N . GLY A 1 94 ? 9.437 5.347 15.269 1.00 61.38 94 GLY A N 1
ATOM 766 C CA . GLY A 1 94 ? 9.546 4.081 14.526 1.00 61.38 94 GLY A CA 1
ATOM 767 C C . GLY A 1 94 ? 8.283 3.204 14.615 1.00 61.38 94 GLY A C 1
ATOM 768 O O . GLY A 1 94 ? 8.320 2.025 14.260 1.00 61.38 94 GLY A O 1
ATOM 769 N N . ARG A 1 95 ? 7.178 3.770 15.123 1.00 64.44 95 ARG A N 1
ATOM 770 C CA . ARG A 1 95 ? 5.847 3.155 15.256 1.00 64.44 95 ARG A CA 1
ATOM 771 C C . ARG A 1 95 ? 4.745 3.970 14.576 1.00 64.44 95 ARG A C 1
ATOM 773 O O . ARG A 1 95 ? 3.577 3.625 14.692 1.00 64.44 95 ARG A O 1
ATOM 780 N N . GLY A 1 96 ? 5.102 5.063 13.902 1.00 80.81 96 GLY A N 1
ATOM 781 C CA . GLY A 1 96 ? 4.152 5.819 13.091 1.00 80.81 96 GLY A CA 1
ATOM 782 C C . GLY A 1 96 ? 3.719 5.005 11.873 1.00 80.81 96 GLY A C 1
ATOM 783 O O . GLY A 1 96 ? 4.529 4.270 11.309 1.00 80.81 96 GLY A O 1
ATOM 784 N N . VAL A 1 97 ? 2.465 5.173 11.446 1.00 87.88 97 VAL A N 1
ATOM 785 C CA . VAL A 1 97 ? 1.850 4.406 10.347 1.00 87.88 97 VAL A CA 1
ATOM 786 C C . VAL A 1 97 ? 2.715 4.331 9.081 1.00 87.88 97 VAL A C 1
ATOM 788 O O . VAL A 1 97 ? 2.835 3.264 8.490 1.00 87.88 97 VAL A O 1
ATOM 791 N N . ILE A 1 98 ? 3.408 5.414 8.713 1.00 89.06 98 ILE A N 1
ATOM 792 C CA . ILE A 1 98 ? 4.284 5.424 7.534 1.00 89.06 98 ILE A CA 1
ATOM 793 C C . ILE A 1 98 ? 5.472 4.464 7.672 1.00 89.06 98 ILE A C 1
ATOM 795 O O . ILE A 1 98 ? 5.766 3.716 6.748 1.00 89.06 98 ILE A O 1
ATOM 799 N N . HIS A 1 99 ? 6.104 4.418 8.847 1.00 89.44 99 HIS A N 1
ATOM 800 C CA . HIS A 1 99 ? 7.226 3.517 9.132 1.00 89.44 99 HIS A CA 1
ATOM 801 C C . HIS A 1 99 ? 6.772 2.056 9.127 1.00 89.44 99 HIS A C 1
ATOM 803 O O . HIS A 1 99 ? 7.498 1.163 8.695 1.00 89.44 99 HIS A O 1
ATOM 809 N N . ILE A 1 100 ? 5.547 1.807 9.594 1.00 90.88 100 ILE A N 1
ATOM 810 C CA . ILE A 1 100 ? 4.919 0.486 9.521 1.00 90.88 100 ILE A CA 1
ATOM 811 C C . ILE A 1 100 ? 4.705 0.098 8.055 1.00 90.88 100 ILE A C 1
ATOM 813 O O . ILE A 1 100 ? 5.080 -1.006 7.670 1.00 90.88 100 ILE A O 1
ATOM 817 N N . MET A 1 101 ? 4.194 1.002 7.213 1.00 93.94 101 MET A N 1
ATOM 818 C CA . MET A 1 101 ? 4.015 0.722 5.782 1.00 93.94 101 MET A CA 1
ATOM 819 C C . MET A 1 101 ? 5.339 0.524 5.040 1.00 93.94 101 MET A C 1
ATOM 821 O O . MET A 1 101 ? 5.431 -0.366 4.198 1.00 93.94 101 MET A O 1
ATOM 825 N N . GLU A 1 102 ? 6.394 1.264 5.387 1.00 93.44 102 GLU A N 1
ATOM 826 C CA . GLU A 1 102 ? 7.739 1.004 4.859 1.00 93.44 102 GLU A CA 1
ATOM 827 C C . GLU A 1 102 ? 8.220 -0.411 5.224 1.00 93.44 102 GLU A C 1
ATOM 829 O O . GLU A 1 102 ? 8.735 -1.131 4.364 1.00 93.44 102 GLU A O 1
ATOM 834 N N . LYS A 1 103 ? 8.001 -0.860 6.470 1.00 93.31 103 LYS A N 1
ATOM 835 C CA . LYS A 1 103 ? 8.307 -2.240 6.890 1.00 93.31 103 LYS A CA 1
ATOM 836 C C . LYS A 1 103 ? 7.457 -3.279 6.163 1.00 93.31 103 LYS A C 1
ATOM 838 O O . LYS A 1 103 ? 7.981 -4.334 5.813 1.00 93.31 103 LYS A O 1
ATOM 843 N N . VAL A 1 104 ? 6.169 -3.004 5.938 1.00 95.56 104 VAL A N 1
ATOM 844 C CA . VAL A 1 104 ? 5.283 -3.878 5.152 1.00 95.56 104 VAL A CA 1
ATOM 845 C C . VAL A 1 104 ? 5.862 -4.064 3.756 1.00 95.56 104 VAL A C 1
ATOM 847 O O . VAL A 1 104 ? 6.092 -5.197 3.348 1.00 95.56 104 VAL A O 1
ATOM 850 N N . LEU A 1 105 ? 6.171 -2.975 3.050 1.00 95.50 105 LEU A N 1
ATOM 851 C CA . LEU A 1 105 ? 6.699 -3.053 1.687 1.00 95.50 105 LEU A CA 1
ATOM 852 C C . LEU A 1 105 ? 8.104 -3.661 1.620 1.00 95.50 105 LEU A C 1
ATOM 854 O O . LEU A 1 105 ? 8.413 -4.375 0.666 1.00 95.50 105 LEU A O 1
ATOM 858 N N . THR A 1 106 ? 8.928 -3.445 2.648 1.00 95.12 106 THR A N 1
ATOM 859 C CA . THR A 1 106 ? 10.220 -4.131 2.790 1.00 95.12 106 THR A CA 1
ATOM 860 C C . THR A 1 106 ? 10.011 -5.641 2.864 1.00 95.12 106 THR A C 1
ATOM 862 O O . THR A 1 106 ? 10.588 -6.376 2.065 1.00 95.12 106 THR A O 1
ATOM 865 N N . LYS A 1 107 ? 9.110 -6.111 3.736 1.00 95.50 107 LYS A N 1
ATOM 866 C CA . LYS A 1 107 ? 8.812 -7.542 3.842 1.00 95.50 107 LYS A CA 1
ATOM 867 C C . LYS A 1 107 ? 8.193 -8.116 2.567 1.00 95.50 107 LYS A C 1
ATOM 869 O O . LYS A 1 107 ? 8.481 -9.257 2.212 1.00 95.50 107 LYS A O 1
ATOM 874 N N . VAL A 1 108 ? 7.354 -7.353 1.873 1.00 96.31 108 VAL A N 1
ATOM 875 C CA . VAL A 1 108 ? 6.796 -7.773 0.580 1.00 96.31 108 VAL A CA 1
ATOM 876 C C . VAL A 1 108 ? 7.918 -8.038 -0.423 1.00 96.31 108 VAL A C 1
ATOM 878 O O . VAL A 1 108 ? 7.904 -9.073 -1.080 1.00 96.31 108 VAL A O 1
ATOM 881 N N . CYS A 1 109 ? 8.923 -7.163 -0.487 1.00 94.88 109 CYS A N 1
ATOM 882 C CA . CYS A 1 109 ? 10.091 -7.359 -1.347 1.00 94.88 109 CYS A CA 1
ATOM 883 C C . CYS A 1 109 ? 10.955 -8.557 -0.919 1.00 94.88 109 CYS A C 1
ATOM 885 O O . CYS A 1 109 ? 11.515 -9.239 -1.770 1.00 94.88 109 CYS A O 1
ATOM 887 N N . GLU A 1 110 ? 11.060 -8.837 0.382 1.00 95.19 110 GLU A N 1
ATOM 888 C CA . GLU A 1 110 ? 11.760 -10.026 0.893 1.00 95.19 110 GLU A CA 1
ATOM 889 C C . GLU A 1 110 ? 11.010 -11.327 0.568 1.00 95.19 110 GLU A C 1
ATOM 891 O O . GLU A 1 110 ? 11.629 -12.338 0.243 1.00 95.19 110 GLU A O 1
ATOM 896 N N . SER A 1 111 ? 9.677 -11.298 0.649 1.00 95.44 111 SER A N 1
ATOM 897 C CA . SER A 1 111 ? 8.810 -12.467 0.449 1.00 95.44 111 SER A CA 1
ATOM 898 C C . SER A 1 111 ? 8.579 -12.770 -1.032 1.00 95.44 111 SER A C 1
ATOM 900 O O . SER A 1 111 ? 8.443 -13.931 -1.411 1.00 95.44 111 SER A O 1
ATOM 902 N N . GLU A 1 112 ? 8.551 -11.734 -1.871 1.00 94.88 112 GLU A N 1
ATOM 903 C CA . GLU A 1 112 ? 8.413 -11.832 -3.321 1.00 94.88 112 GLU A CA 1
ATOM 904 C C . GLU A 1 112 ? 9.440 -10.914 -4.018 1.00 94.88 112 GLU A C 1
ATOM 906 O O . GLU A 1 112 ? 9.117 -9.790 -4.422 1.00 94.88 112 GLU A O 1
ATOM 911 N N . PRO A 1 113 ? 10.696 -11.381 -4.187 1.00 93.00 113 PRO A N 1
ATOM 912 C CA . PRO A 1 113 ? 11.783 -10.591 -4.780 1.00 93.00 113 PRO A CA 1
ATOM 913 C C . PRO A 1 113 ? 11.503 -10.097 -6.205 1.00 93.00 113 PRO A C 1
ATOM 915 O O . PRO A 1 113 ? 12.109 -9.126 -6.668 1.00 93.00 113 PRO A O 1
ATOM 918 N N . GLN A 1 114 ? 10.563 -10.733 -6.914 1.00 93.69 114 GLN A N 1
ATOM 919 C CA . GLN A 1 114 ? 10.125 -10.297 -8.236 1.00 93.69 114 GLN A CA 1
ATOM 920 C C . GLN A 1 114 ? 9.547 -8.873 -8.219 1.00 93.69 114 GLN A C 1
ATOM 922 O O . GLN A 1 114 ? 9.714 -8.137 -9.193 1.00 93.69 114 GLN A O 1
ATOM 927 N N . ILE A 1 115 ? 8.935 -8.445 -7.110 1.00 93.62 115 ILE A N 1
ATOM 928 C CA . ILE A 1 115 ? 8.382 -7.092 -6.960 1.00 93.62 115 ILE A CA 1
ATOM 929 C C . ILE A 1 115 ? 9.490 -6.047 -7.083 1.00 93.62 115 ILE A C 1
ATOM 931 O O . ILE A 1 115 ? 9.357 -5.091 -7.847 1.00 93.62 115 ILE A O 1
ATOM 935 N N . THR A 1 116 ? 10.627 -6.259 -6.420 1.00 93.75 116 THR A N 1
ATOM 936 C CA . THR A 1 116 ? 11.790 -5.374 -6.540 1.00 93.75 116 THR A CA 1
ATOM 937 C C . THR A 1 116 ? 12.283 -5.287 -7.987 1.00 93.75 116 THR A C 1
ATOM 939 O O . THR A 1 116 ? 12.576 -4.197 -8.481 1.00 93.75 116 THR A O 1
ATOM 942 N N . ALA A 1 117 ? 12.314 -6.411 -8.710 1.00 93.62 117 ALA A N 1
ATOM 943 C CA . ALA A 1 117 ? 12.682 -6.416 -10.124 1.00 93.62 117 ALA A CA 1
ATOM 944 C C . ALA A 1 117 ? 11.689 -5.626 -10.996 1.00 93.62 117 ALA A C 1
ATOM 946 O O . ALA A 1 117 ? 12.115 -4.946 -11.930 1.00 93.62 117 ALA A O 1
ATOM 947 N N . ILE A 1 118 ? 10.388 -5.672 -10.690 1.00 94.31 118 ILE A N 1
ATOM 948 C CA . ILE A 1 118 ? 9.363 -4.883 -11.391 1.00 94.31 118 ILE A CA 1
ATOM 949 C C . ILE A 1 118 ? 9.597 -3.389 -11.178 1.00 94.31 118 ILE A C 1
ATOM 951 O O . ILE A 1 118 ? 9.594 -2.657 -12.163 1.00 94.31 118 ILE A O 1
ATOM 955 N N . PHE A 1 119 ? 9.875 -2.948 -9.946 1.00 92.62 119 PHE A N 1
ATOM 956 C CA . PHE A 1 119 ? 10.217 -1.550 -9.651 1.00 92.62 119 PHE A CA 1
ATOM 957 C C . PHE A 1 119 ? 11.439 -1.067 -10.441 1.00 92.62 119 PHE A C 1
ATOM 959 O O . PHE A 1 119 ? 11.425 0.023 -11.007 1.00 92.62 119 PHE A O 1
ATOM 966 N N . TYR A 1 120 ? 12.497 -1.879 -10.526 1.00 92.00 120 TYR A N 1
ATOM 967 C CA . TYR A 1 120 ? 13.679 -1.506 -11.306 1.00 92.00 120 TYR A CA 1
ATOM 968 C C . TYR A 1 120 ? 13.404 -1.466 -12.811 1.00 92.00 120 TYR A C 1
ATOM 970 O O . TYR A 1 120 ? 13.845 -0.541 -13.494 1.00 92.00 120 TYR A O 1
ATOM 978 N N . ARG A 1 121 ? 12.665 -2.448 -13.339 1.00 92.88 121 ARG A N 1
ATOM 979 C CA . ARG A 1 121 ? 12.307 -2.501 -14.763 1.00 92.88 121 ARG A CA 1
ATOM 980 C C . ARG A 1 121 ? 11.382 -1.353 -15.154 1.00 92.88 121 ARG A C 1
ATOM 982 O O . ARG A 1 121 ? 11.601 -0.752 -16.201 1.00 92.88 121 ARG A O 1
ATOM 989 N N . SER A 1 122 ? 10.386 -1.030 -14.331 1.00 90.75 122 SER A N 1
ATOM 990 C CA . SER A 1 122 ? 9.481 0.092 -14.585 1.00 90.75 122 SER A CA 1
ATOM 991 C C . SER A 1 122 ? 10.233 1.420 -14.545 1.00 90.75 122 SER A C 1
ATOM 993 O O . SER A 1 122 ? 10.129 2.183 -15.498 1.00 90.75 122 SER A O 1
ATOM 995 N N . ALA A 1 123 ? 11.079 1.645 -13.533 1.00 90.00 123 ALA A N 1
ATOM 996 C CA . ALA A 1 123 ? 11.932 2.830 -13.442 1.00 90.00 123 ALA A CA 1
ATOM 997 C C . ALA A 1 123 ? 12.834 2.994 -14.674 1.00 90.00 123 ALA A C 1
ATOM 999 O O . ALA A 1 123 ? 12.931 4.080 -15.242 1.00 90.00 123 ALA A O 1
ATOM 1000 N N . PHE A 1 124 ? 13.462 1.903 -15.120 1.00 89.75 124 PHE A N 1
ATOM 1001 C CA . PHE A 1 124 ? 14.306 1.908 -16.310 1.00 89.75 124 PHE A CA 1
ATOM 1002 C C . PHE A 1 124 ? 13.522 2.266 -17.580 1.00 89.75 124 PHE A C 1
ATOM 1004 O O . PHE A 1 124 ? 13.972 3.101 -18.366 1.00 89.75 124 PHE A O 1
ATOM 1011 N N . LEU A 1 125 ? 12.342 1.670 -17.772 1.00 88.25 125 LEU A N 1
ATOM 1012 C CA . LEU A 1 125 ? 11.479 1.976 -18.913 1.00 88.25 125 LEU A CA 1
ATOM 1013 C C . LEU A 1 125 ? 10.992 3.428 -18.882 1.00 88.25 125 LEU A C 1
ATOM 1015 O O . LEU A 1 125 ? 11.034 4.084 -19.920 1.00 88.25 125 LEU A O 1
ATOM 1019 N N . SER A 1 126 ? 10.635 3.956 -17.708 1.00 84.88 126 SER A N 1
ATOM 1020 C CA . SER A 1 126 ? 10.288 5.371 -17.539 1.00 84.88 126 SER A CA 1
ATOM 1021 C C . SER A 1 126 ? 11.450 6.290 -17.926 1.00 84.88 126 SER A C 1
ATOM 1023 O O . SER A 1 126 ? 11.247 7.245 -18.666 1.00 84.88 126 SER A O 1
ATOM 1025 N N . CYS A 1 127 ? 12.694 5.966 -17.546 1.00 84.31 127 CYS A N 1
ATOM 1026 C CA . CYS A 1 127 ? 13.864 6.738 -17.982 1.00 84.31 127 CYS A CA 1
ATOM 1027 C C . CYS A 1 127 ? 14.077 6.720 -19.505 1.00 84.31 127 CYS A C 1
ATOM 1029 O O . CYS A 1 127 ? 14.546 7.707 -20.076 1.00 84.31 127 CYS A O 1
ATOM 1031 N N . ILE A 1 128 ? 13.803 5.594 -20.171 1.00 84.81 128 ILE A N 1
ATOM 1032 C CA . ILE A 1 128 ? 13.903 5.500 -21.635 1.00 84.81 128 ILE A CA 1
ATOM 1033 C C . ILE A 1 128 ? 12.808 6.338 -22.292 1.00 84.81 128 ILE A C 1
ATOM 1035 O O . ILE A 1 128 ? 13.078 7.064 -23.253 1.00 84.81 128 ILE A O 1
ATOM 1039 N N . GLU A 1 129 ? 11.584 6.237 -21.780 1.00 82.25 129 GLU A N 1
ATOM 1040 C CA . GLU A 1 129 ? 10.432 6.971 -22.287 1.00 82.25 129 GLU A CA 1
ATOM 1041 C C . GLU A 1 129 ? 10.635 8.486 -22.158 1.00 82.25 129 GLU A C 1
ATOM 1043 O O . GLU A 1 129 ? 10.462 9.196 -23.147 1.00 82.25 129 GLU A O 1
ATOM 1048 N N . ASP A 1 130 ? 11.143 8.963 -21.019 1.00 78.06 130 ASP A N 1
ATOM 1049 C CA . ASP A 1 130 ? 11.475 10.377 -20.791 1.00 78.06 130 ASP A CA 1
ATOM 1050 C C . ASP A 1 130 ? 12.504 10.915 -21.802 1.00 78.06 130 ASP A C 1
ATOM 1052 O O . ASP A 1 130 ? 12.399 12.047 -22.279 1.00 78.06 130 ASP A O 1
ATOM 1056 N N . ARG A 1 131 ? 13.502 10.106 -22.189 1.00 70.88 131 ARG A N 1
ATOM 1057 C CA . ARG A 1 131 ? 14.495 10.502 -23.208 1.00 70.88 131 ARG A CA 1
ATOM 1058 C C . ARG A 1 131 ? 13.895 10.568 -24.609 1.00 70.88 131 ARG A C 1
ATOM 1060 O O . ARG A 1 131 ? 14.299 11.412 -25.412 1.00 70.88 131 ARG A O 1
ATOM 1067 N N . ARG A 1 132 ? 12.965 9.661 -24.916 1.00 73.38 132 ARG A N 1
ATOM 1068 C CA . ARG A 1 132 ? 12.293 9.580 -26.220 1.00 73.38 132 ARG A CA 1
ATOM 1069 C C . ARG A 1 132 ? 11.250 10.688 -26.380 1.00 73.38 132 ARG A C 1
ATOM 1071 O O . ARG A 1 132 ? 11.113 11.254 -27.463 1.00 73.38 132 ARG A O 1
ATOM 1078 N N . CYS A 1 133 ? 10.548 11.022 -25.304 1.00 65.00 133 CYS A N 1
ATOM 1079 C CA . CYS A 1 133 ? 9.489 12.016 -25.259 1.00 65.00 133 CYS A CA 1
ATOM 1080 C C . CYS A 1 133 ? 10.015 13.315 -24.634 1.00 65.00 133 CYS A C 1
ATOM 1082 O O . CYS A 1 133 ? 9.809 13.578 -23.457 1.00 65.00 133 CYS A O 1
ATOM 1084 N N . ARG A 1 134 ? 10.642 14.194 -25.433 1.00 61.62 134 ARG A N 1
ATOM 1085 C CA . ARG A 1 134 ? 11.012 15.571 -25.021 1.00 61.62 134 ARG A CA 1
ATOM 1086 C C . ARG A 1 134 ? 9.784 16.487 -24.793 1.00 61.62 134 ARG A C 1
ATOM 1088 O O . ARG A 1 134 ? 9.766 17.622 -25.264 1.00 61.62 134 ARG A O 1
ATOM 1095 N N . ARG A 1 135 ? 8.713 16.011 -24.148 1.00 55.25 135 ARG A N 1
ATOM 1096 C CA . ARG A 1 135 ? 7.462 16.756 -23.921 1.00 55.25 135 ARG A CA 1
ATOM 1097 C C . ARG A 1 135 ? 7.139 16.877 -22.429 1.00 55.25 135 ARG A C 1
ATOM 1099 O O . ARG A 1 135 ? 6.658 15.939 -21.816 1.00 55.25 135 ARG A O 1
ATOM 1106 N N . THR A 1 136 ? 7.394 18.079 -21.909 1.00 52.69 136 THR A N 1
ATOM 1107 C CA . THR A 1 136 ? 6.673 18.879 -20.887 1.00 52.69 136 THR A CA 1
ATOM 1108 C C . THR A 1 136 ? 6.189 18.295 -19.551 1.00 52.69 136 THR A C 1
ATOM 1110 O O . THR A 1 136 ? 5.870 19.099 -18.681 1.00 52.69 136 THR A O 1
ATOM 1113 N N . GLN A 1 137 ? 6.173 16.987 -19.305 1.00 53.69 137 GLN A N 1
ATOM 1114 C CA . GLN A 1 137 ? 5.878 16.430 -17.980 1.00 53.69 137 GLN A CA 1
ATOM 1115 C C . GLN A 1 137 ? 6.783 15.230 -17.719 1.00 53.69 137 GLN A C 1
ATOM 1117 O O . GLN A 1 137 ? 6.500 14.124 -18.165 1.00 53.69 137 GLN A O 1
ATOM 1122 N N . ALA A 1 138 ? 7.879 15.466 -16.996 1.00 55.34 138 ALA A N 1
ATOM 1123 C CA . ALA A 1 138 ? 8.675 14.389 -16.424 1.00 55.34 138 ALA A CA 1
ATOM 1124 C C . ALA A 1 138 ? 7.771 13.589 -15.478 1.00 55.34 138 ALA A C 1
ATOM 1126 O O . ALA A 1 138 ? 7.266 14.136 -14.491 1.00 55.34 138 ALA A O 1
ATOM 1127 N N . CYS A 1 139 ? 7.520 12.322 -15.795 1.00 60.88 139 CYS A N 1
ATOM 1128 C CA . CYS A 1 139 ? 6.790 11.451 -14.890 1.00 60.88 139 CYS A CA 1
ATOM 1129 C C . CYS A 1 139 ? 7.785 10.975 -13.828 1.00 60.88 139 CYS A C 1
ATOM 1131 O O . CYS A 1 139 ? 8.756 10.290 -14.138 1.00 60.88 139 CYS A O 1
ATOM 1133 N N . SER A 1 140 ? 7.590 11.387 -12.574 1.00 68.50 140 SER A N 1
ATOM 1134 C CA . SER A 1 140 ? 8.464 10.959 -11.480 1.00 68.50 140 SER A CA 1
ATOM 1135 C C . SER A 1 140 ? 8.445 9.436 -11.359 1.00 68.50 140 SER A C 1
ATOM 1137 O O . SER A 1 140 ? 7.378 8.831 -11.267 1.00 68.50 140 SER A O 1
ATOM 1139 N N . ILE A 1 141 ? 9.627 8.822 -11.304 1.00 80.25 141 ILE A N 1
ATOM 1140 C CA . ILE A 1 141 ? 9.775 7.399 -10.993 1.00 80.25 141 ILE A CA 1
ATOM 1141 C C . ILE A 1 141 ? 9.228 7.168 -9.584 1.00 80.25 141 ILE A C 1
ATOM 1143 O O . ILE A 1 141 ? 9.740 7.739 -8.622 1.00 80.25 141 ILE A O 1
ATOM 1147 N N . ALA A 1 142 ? 8.198 6.332 -9.460 1.00 82.50 142 ALA A N 1
ATOM 1148 C CA . ALA A 1 142 ? 7.630 5.980 -8.166 1.00 82.50 142 ALA A CA 1
ATOM 1149 C C . ALA A 1 142 ? 8.514 4.943 -7.461 1.00 82.50 142 ALA A C 1
ATOM 1151 O O . ALA A 1 142 ? 8.746 3.843 -7.967 1.00 82.50 142 ALA A O 1
ATOM 1152 N N . THR A 1 143 ? 8.997 5.285 -6.272 1.00 88.50 143 THR A N 1
ATOM 1153 C CA . THR A 1 143 ? 9.807 4.404 -5.430 1.00 88.50 143 THR A CA 1
ATOM 1154 C C . THR A 1 143 ? 8.936 3.573 -4.484 1.00 88.50 143 THR A C 1
ATOM 1156 O O . THR A 1 143 ? 7.748 3.841 -4.289 1.00 88.50 143 THR A O 1
ATOM 1159 N N . ILE A 1 144 ? 9.539 2.566 -3.843 1.00 88.88 144 ILE A N 1
ATOM 1160 C CA . ILE A 1 144 ? 8.886 1.780 -2.782 1.00 88.88 144 ILE A CA 1
ATOM 1161 C C . ILE A 1 144 ? 8.453 2.685 -1.617 1.00 88.88 144 ILE A C 1
ATOM 1163 O O . ILE A 1 144 ? 7.381 2.492 -1.051 1.00 88.88 144 ILE A O 1
ATOM 1167 N N . ARG A 1 145 ? 9.252 3.704 -1.276 1.00 88.38 145 ARG A N 1
ATOM 1168 C CA . ARG A 1 145 ? 8.889 4.663 -0.225 1.00 88.38 145 ARG A CA 1
ATOM 1169 C C . ARG A 1 145 ? 7.657 5.475 -0.614 1.00 88.38 145 ARG A C 1
ATOM 1171 O O . ARG A 1 145 ? 6.770 5.648 0.214 1.00 88.38 145 ARG A O 1
ATOM 1178 N N . ASP A 1 146 ? 7.560 5.904 -1.870 1.00 89.94 146 ASP A N 1
ATOM 1179 C CA . ASP A 1 146 ? 6.371 6.616 -2.357 1.00 89.94 146 ASP A CA 1
ATOM 1180 C C . ASP A 1 146 ? 5.122 5.729 -2.253 1.00 89.94 146 ASP A C 1
ATOM 1182 O O . ASP A 1 146 ? 4.058 6.189 -1.846 1.00 89.94 146 ASP A O 1
ATOM 1186 N N . HIS A 1 147 ? 5.266 4.423 -2.505 1.00 92.62 147 HIS A N 1
ATOM 1187 C CA . HIS A 1 147 ? 4.178 3.461 -2.317 1.00 92.62 147 HIS A CA 1
ATOM 1188 C C . HIS A 1 147 ? 3.769 3.292 -0.850 1.00 92.62 147 HIS A C 1
ATOM 1190 O O . HIS A 1 147 ? 2.600 3.019 -0.589 1.00 92.62 147 HIS A O 1
ATOM 1196 N N . ALA A 1 148 ? 4.675 3.487 0.116 1.00 92.56 148 ALA A N 1
ATOM 1197 C CA . ALA A 1 148 ? 4.305 3.478 1.532 1.00 92.56 148 ALA A CA 1
ATOM 1198 C C . ALA A 1 148 ? 3.348 4.636 1.844 1.00 92.56 148 ALA A C 1
ATOM 1200 O O . ALA A 1 148 ? 2.338 4.429 2.512 1.00 92.56 148 ALA A O 1
ATOM 1201 N N . HIS A 1 149 ? 3.626 5.831 1.311 1.00 90.06 149 HIS A N 1
ATOM 1202 C CA . HIS A 1 149 ? 2.748 6.994 1.449 1.00 90.06 149 HIS A CA 1
ATOM 1203 C C . HIS A 1 149 ? 1.392 6.762 0.778 1.00 90.06 149 HIS A C 1
ATOM 1205 O O . HIS A 1 149 ? 0.362 6.922 1.428 1.00 90.06 149 HIS A O 1
ATOM 1211 N N . ILE A 1 150 ? 1.398 6.291 -0.472 1.00 90.25 150 ILE A N 1
ATOM 1212 C CA . ILE A 1 150 ? 0.178 5.960 -1.225 1.00 90.25 150 ILE A CA 1
ATOM 1213 C C . ILE A 1 150 ? -0.674 4.935 -0.465 1.00 90.25 150 ILE A C 1
ATOM 1215 O O . ILE A 1 150 ? -1.893 5.068 -0.399 1.00 90.25 150 ILE A O 1
ATOM 1219 N N . LEU A 1 151 ? -0.049 3.921 0.140 1.00 92.44 151 LEU A N 1
ATOM 1220 C CA . LEU A 1 151 ? -0.758 2.897 0.903 1.00 92.44 151 LEU A CA 1
ATOM 1221 C C . LEU A 1 151 ? -1.394 3.462 2.181 1.00 92.44 151 LEU A C 1
ATOM 1223 O O . LEU A 1 151 ? -2.532 3.111 2.485 1.00 92.44 151 LEU A O 1
ATOM 1227 N N . VAL A 1 152 ? -0.701 4.347 2.908 1.00 91.44 152 VAL A N 1
ATOM 1228 C CA . VAL A 1 152 ? 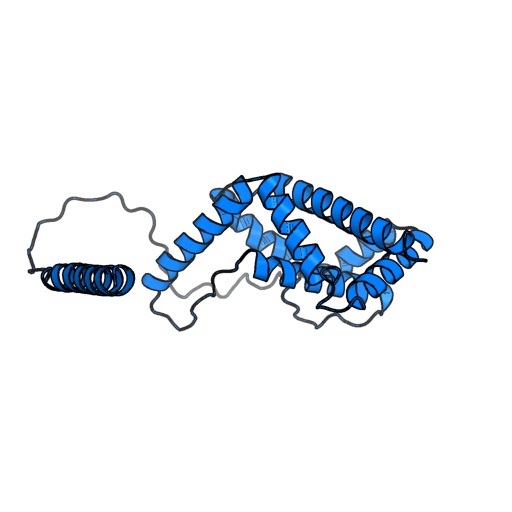-1.292 5.049 4.062 1.00 91.44 152 VAL A CA 1
ATOM 1229 C C . VAL A 1 152 ? -2.506 5.859 3.620 1.00 91.44 152 VAL A C 1
ATOM 1231 O O . VAL A 1 152 ? -3.581 5.688 4.190 1.00 91.44 152 VAL A O 1
ATOM 1234 N N . GLU A 1 153 ? -2.359 6.677 2.576 1.00 90.25 153 GLU A N 1
ATOM 1235 C CA . GLU A 1 153 ? -3.446 7.515 2.063 1.00 90.25 153 GLU A CA 1
ATOM 1236 C C . GLU A 1 153 ? -4.637 6.676 1.578 1.00 90.25 153 GLU A C 1
ATOM 1238 O O . GLU A 1 153 ? -5.791 7.051 1.788 1.00 90.25 153 GLU A O 1
ATOM 1243 N N . TYR A 1 154 ? -4.380 5.515 0.967 1.00 91.38 154 TYR A N 1
ATOM 1244 C CA . TYR A 1 154 ? -5.431 4.610 0.506 1.00 91.38 154 TYR A CA 1
ATOM 1245 C C . TYR A 1 154 ? -6.223 4.020 1.674 1.00 91.38 154 TYR A C 1
ATOM 1247 O O . TYR A 1 154 ? -7.455 4.005 1.650 1.00 91.38 154 TYR A O 1
ATOM 1255 N N . VAL A 1 155 ? -5.536 3.574 2.729 1.00 91.81 155 VAL A N 1
ATOM 1256 C CA . VAL A 1 155 ? -6.212 3.067 3.928 1.00 91.81 155 VAL A CA 1
ATOM 1257 C C . VAL A 1 155 ? -6.951 4.196 4.650 1.00 91.81 155 VAL A C 1
ATOM 1259 O O . VAL A 1 155 ? -8.100 3.996 5.038 1.00 91.81 155 VAL A O 1
ATOM 1262 N N . ASP A 1 156 ? -6.368 5.392 4.758 1.00 90.19 156 ASP A N 1
ATOM 1263 C CA . ASP A 1 156 ? -7.052 6.574 5.300 1.00 90.19 156 ASP A CA 1
ATOM 1264 C C . ASP A 1 156 ? -8.343 6.876 4.528 1.00 90.19 156 ASP A C 1
ATOM 1266 O O . ASP A 1 156 ? -9.393 7.085 5.140 1.00 90.19 156 ASP A O 1
ATOM 1270 N N . ALA A 1 157 ? -8.304 6.819 3.193 1.00 88.56 157 ALA A N 1
ATOM 1271 C CA . ALA A 1 157 ? -9.480 7.015 2.353 1.00 88.56 157 ALA A CA 1
ATOM 1272 C C . ALA A 1 157 ? -10.561 5.954 2.620 1.00 88.56 157 ALA A C 1
ATOM 1274 O O . ALA A 1 157 ? -11.736 6.303 2.753 1.00 88.56 157 ALA A O 1
ATOM 1275 N N . ILE A 1 158 ? -10.187 4.676 2.760 1.00 90.62 158 ILE A N 1
ATOM 1276 C CA . ILE A 1 158 ? -11.117 3.588 3.112 1.00 90.62 158 ILE A CA 1
ATOM 1277 C C . ILE A 1 158 ? -11.763 3.848 4.477 1.00 90.62 158 ILE A C 1
ATOM 1279 O O . ILE A 1 158 ? -12.986 3.772 4.603 1.00 90.62 158 ILE A O 1
ATOM 1283 N N . ILE A 1 159 ? -10.962 4.167 5.498 1.00 90.81 159 ILE A N 1
ATOM 1284 C CA . ILE A 1 159 ? -11.435 4.392 6.870 1.00 90.81 159 ILE A CA 1
ATOM 1285 C C . ILE A 1 159 ? -12.352 5.618 6.928 1.00 90.81 159 ILE A C 1
ATOM 1287 O O . ILE A 1 159 ? -13.446 5.537 7.488 1.00 90.81 159 ILE A O 1
ATOM 1291 N N . HIS A 1 160 ? -11.960 6.728 6.308 1.00 88.00 160 HIS A N 1
ATOM 1292 C CA . HIS A 1 160 ? -12.769 7.943 6.280 1.00 88.00 160 HIS A CA 1
ATOM 1293 C C . HIS A 1 160 ? -14.123 7.706 5.596 1.00 88.00 160 HIS A C 1
ATOM 1295 O O . HIS A 1 160 ? -15.173 8.021 6.159 1.00 88.00 160 HIS A O 1
ATOM 1301 N N . THR A 1 161 ? -14.108 7.046 4.433 1.00 87.88 161 THR A N 1
ATOM 1302 C CA . THR A 1 161 ? -15.325 6.685 3.687 1.00 87.88 161 THR A CA 1
ATOM 1303 C C . THR A 1 161 ? -16.220 5.738 4.494 1.00 87.88 161 THR A C 1
ATOM 1305 O O . THR A 1 161 ? -17.443 5.856 4.458 1.00 87.88 161 THR A O 1
ATOM 1308 N N . MET A 1 162 ? -15.632 4.805 5.252 1.00 88.88 162 MET A N 1
ATOM 1309 C CA . MET A 1 162 ? -16.381 3.813 6.028 1.00 88.88 162 MET A CA 1
ATOM 1310 C C . MET A 1 162 ? -17.083 4.405 7.255 1.00 88.88 162 MET A C 1
ATOM 1312 O O . MET A 1 162 ? -18.151 3.917 7.628 1.00 88.88 162 MET A O 1
ATOM 1316 N N . PHE A 1 163 ? -16.489 5.405 7.911 1.00 88.62 163 PHE A N 1
ATOM 1317 C CA . PHE A 1 163 ? -16.933 5.832 9.243 1.00 88.62 163 PHE A CA 1
ATOM 1318 C C . PHE A 1 163 ? -17.388 7.277 9.362 1.00 88.62 163 PHE A C 1
ATOM 1320 O O . PHE A 1 163 ? -18.176 7.566 10.263 1.00 88.62 163 PHE A O 1
ATOM 1327 N N . ASP A 1 164 ? -16.869 8.173 8.532 1.00 80.88 164 ASP A N 1
ATOM 1328 C CA . ASP A 1 164 ? -17.093 9.608 8.695 1.00 80.88 164 ASP A CA 1
ATOM 1329 C C . ASP A 1 164 ? -18.057 10.158 7.627 1.00 80.88 164 ASP A C 1
ATOM 1331 O O . ASP A 1 164 ? -18.476 11.309 7.716 1.00 80.88 164 ASP A O 1
ATOM 1335 N N . GLY A 1 165 ? -18.469 9.325 6.658 1.00 62.72 165 GLY A N 1
ATOM 1336 C CA . GLY A 1 165 ? -19.602 9.572 5.754 1.00 62.72 165 GLY A CA 1
ATOM 1337 C C . GLY A 1 165 ? -19.446 10.764 4.803 1.00 62.72 165 GLY A C 1
ATOM 1338 O O . GLY A 1 165 ? -20.391 11.099 4.091 1.00 62.72 165 GLY A O 1
ATOM 1339 N N . GLY A 1 166 ? -18.280 11.412 4.789 1.00 57.88 166 GLY A N 1
ATOM 1340 C CA . GLY A 1 166 ? -17.975 12.492 3.864 1.00 57.88 166 GLY A CA 1
ATOM 1341 C C . GLY A 1 166 ? -17.675 11.950 2.465 1.00 57.88 166 GLY A C 1
ATOM 1342 O O . GLY A 1 166 ? -17.129 10.849 2.347 1.00 57.88 166 GLY A O 1
ATOM 1343 N N . PRO A 1 167 ? -17.985 12.703 1.394 1.00 53.75 167 PRO A N 1
ATOM 1344 C CA . PRO A 1 167 ? -17.400 12.417 0.097 1.00 53.75 167 PRO A CA 1
ATOM 1345 C C . PRO A 1 167 ? -15.881 12.530 0.248 1.00 53.75 167 PRO A C 1
ATOM 1347 O O . PRO A 1 167 ? -15.339 13.625 0.418 1.00 53.75 167 PRO A O 1
ATOM 1350 N N . SER A 1 168 ? -15.189 11.391 0.206 1.00 53.69 168 SER A N 1
ATOM 1351 C CA . SER A 1 168 ? -13.766 11.336 -0.122 1.00 53.69 168 SER A CA 1
ATOM 1352 C C . SER A 1 168 ? -13.601 12.217 -1.358 1.00 53.69 168 SER A C 1
ATOM 1354 O O . SER A 1 168 ? -14.411 12.097 -2.277 1.00 53.69 168 SER A O 1
ATOM 1356 N N . SER A 1 169 ? -12.654 13.163 -1.328 1.00 50.78 169 SER A N 1
ATOM 1357 C CA . SER A 1 169 ? -12.427 14.151 -2.396 1.00 50.78 169 SER A CA 1
ATOM 1358 C C . SER A 1 169 ? -12.840 13.595 -3.769 1.00 50.78 169 SER A C 1
ATOM 1360 O O . SER A 1 169 ? -12.328 12.535 -4.140 1.00 50.78 169 SER A O 1
ATOM 1362 N N . PRO A 1 170 ? -13.755 14.257 -4.508 1.00 46.03 170 PRO A N 1
ATOM 1363 C CA . PRO A 1 170 ? -14.492 13.668 -5.633 1.00 46.03 170 PRO A CA 1
ATOM 1364 C C . PRO A 1 170 ? -13.622 13.203 -6.813 1.00 46.03 170 PRO A C 1
ATOM 1366 O O . PRO A 1 170 ? -14.161 12.698 -7.786 1.00 46.03 170 PRO A O 1
ATOM 1369 N N . ASN A 1 171 ? -12.298 13.364 -6.732 1.00 48.03 171 ASN A N 1
ATOM 1370 C CA . ASN A 1 171 ? -11.305 12.928 -7.708 1.00 48.03 171 ASN A CA 1
ATOM 1371 C C . ASN A 1 171 ? -9.988 12.491 -7.032 1.00 48.03 171 ASN A C 1
ATOM 1373 O O . ASN A 1 171 ? -8.903 12.903 -7.444 1.00 48.03 171 ASN A O 1
ATOM 1377 N N . GLY A 1 172 ? -10.052 11.695 -5.962 1.00 53.12 172 GLY A N 1
ATOM 1378 C CA . GLY A 1 172 ? -8.844 11.159 -5.332 1.00 53.12 172 GLY A CA 1
ATOM 1379 C C . GLY A 1 172 ? -8.061 10.220 -6.277 1.00 53.12 172 GLY A C 1
ATOM 1380 O O . GLY A 1 172 ? -8.677 9.386 -6.942 1.00 53.12 172 GLY A O 1
ATOM 1381 N N . PRO A 1 173 ? -6.715 10.279 -6.327 1.00 57.78 173 PRO A N 1
ATOM 1382 C CA . PRO A 1 173 ? -5.868 9.378 -7.129 1.00 57.78 173 PRO A CA 1
ATO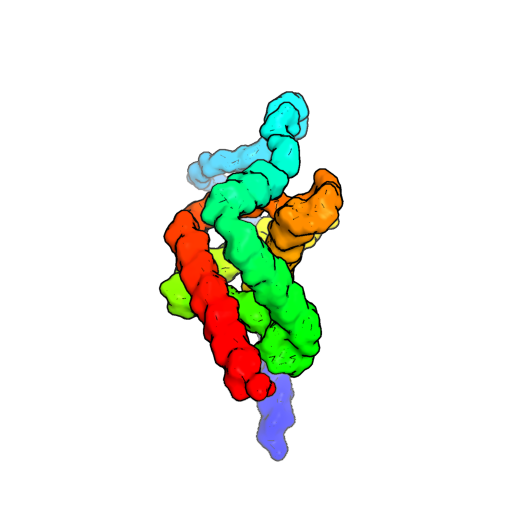M 1383 C C . PRO A 1 173 ? -5.902 7.899 -6.685 1.00 57.78 173 PRO A C 1
ATOM 1385 O O . PRO A 1 173 ? -5.162 7.077 -7.217 1.00 57.78 173 PRO A O 1
ATOM 1388 N N . LEU A 1 174 ? -6.756 7.553 -5.721 1.00 74.25 174 LEU A N 1
ATOM 1389 C CA . LEU A 1 174 ? -6.740 6.302 -4.963 1.00 74.25 174 LEU A CA 1
ATOM 1390 C C . LEU A 1 174 ? -8.008 5.467 -5.183 1.00 74.25 174 LEU A C 1
ATOM 1392 O O . LEU A 1 174 ? -8.471 4.755 -4.295 1.00 74.25 174 LEU A O 1
ATOM 1396 N N . ASP A 1 175 ? -8.593 5.590 -6.371 1.00 83.44 175 ASP A N 1
ATOM 1397 C CA . ASP A 1 175 ? -9.693 4.736 -6.794 1.00 83.44 175 ASP A CA 1
ATOM 1398 C C . ASP A 1 175 ? -9.188 3.293 -7.039 1.00 83.44 175 ASP A C 1
ATOM 1400 O O . ASP A 1 175 ? -8.208 3.117 -7.775 1.00 83.44 175 ASP A O 1
ATOM 1404 N N . PRO A 1 176 ? -9.820 2.256 -6.453 1.00 86.44 176 PRO A N 1
ATOM 1405 C CA . PRO A 1 176 ? -9.358 0.875 -6.580 1.00 86.44 176 PRO A CA 1
ATOM 1406 C C . PRO A 1 176 ? -9.276 0.370 -8.026 1.00 86.44 176 PRO A C 1
ATOM 1408 O O . PRO A 1 176 ? -8.359 -0.390 -8.347 1.00 86.44 176 PRO A O 1
ATOM 1411 N N . GLU A 1 177 ? -10.187 0.789 -8.913 1.00 87.25 177 GLU A N 1
ATOM 1412 C CA . GLU A 1 177 ? -10.150 0.384 -10.323 1.00 87.25 177 GLU A CA 1
ATOM 1413 C C . GLU A 1 177 ? -8.971 1.036 -11.039 1.00 87.25 177 GLU A C 1
ATOM 1415 O O . GLU A 1 177 ? -8.248 0.360 -11.773 1.00 87.25 177 GLU A O 1
ATOM 1420 N N . LYS A 1 178 ? -8.709 2.323 -10.774 1.00 86.81 178 LYS A N 1
ATOM 1421 C CA . LYS A 1 178 ? -7.530 3.016 -11.320 1.00 86.81 178 LYS A CA 1
ATOM 1422 C C . LYS A 1 178 ? -6.228 2.390 -10.823 1.00 86.81 178 LYS A C 1
ATOM 1424 O O . LYS A 1 178 ? -5.330 2.148 -11.630 1.00 86.81 178 LYS A O 1
ATOM 1429 N N . ILE A 1 179 ? -6.133 2.076 -9.528 1.00 89.38 179 ILE A N 1
ATOM 1430 C CA . ILE A 1 179 ? -4.978 1.370 -8.951 1.00 89.38 179 ILE A CA 1
ATOM 1431 C C . ILE A 1 179 ? -4.795 0.022 -9.658 1.00 89.38 179 ILE A C 1
ATOM 1433 O O . ILE A 1 179 ? -3.695 -0.281 -10.127 1.00 89.38 179 ILE A O 1
ATOM 1437 N N . GLY A 1 180 ? -5.869 -0.760 -9.791 1.00 90.38 180 GLY A N 1
ATOM 1438 C CA . GLY A 1 180 ? -5.852 -2.043 -10.488 1.00 90.38 180 GLY A CA 1
ATOM 1439 C C . GLY A 1 180 ? -5.402 -1.918 -11.945 1.00 90.38 180 GLY A C 1
ATOM 1440 O O . GLY A 1 180 ? -4.538 -2.676 -12.381 1.00 90.38 180 GLY A O 1
ATOM 1441 N N . ALA A 1 181 ? -5.913 -0.929 -12.679 1.00 89.62 181 ALA A N 1
ATOM 1442 C CA . ALA A 1 181 ? -5.571 -0.685 -14.078 1.00 89.62 181 ALA A CA 1
ATOM 1443 C C . ALA A 1 181 ? -4.095 -0.300 -14.266 1.00 89.62 181 ALA A C 1
ATOM 1445 O O . ALA A 1 181 ? -3.430 -0.815 -15.168 1.00 89.62 181 ALA A O 1
ATOM 1446 N N . VAL A 1 182 ? -3.551 0.561 -13.397 1.00 89.19 182 VAL A N 1
ATOM 1447 C CA . VAL A 1 182 ? -2.126 0.932 -13.430 1.00 89.19 182 VAL A CA 1
ATOM 1448 C C . VAL A 1 182 ? -1.242 -0.294 -13.198 1.00 89.19 182 VAL A C 1
ATOM 1450 O O . VAL A 1 182 ? -0.282 -0.500 -13.939 1.00 89.19 182 VAL A O 1
ATOM 1453 N N . HIS A 1 183 ? -1.588 -1.144 -12.231 1.00 92.38 183 HIS A N 1
ATOM 1454 C CA . HIS A 1 183 ? -0.813 -2.349 -11.935 1.00 92.38 183 HIS A CA 1
ATOM 1455 C C . HIS A 1 183 ? -1.000 -3.454 -12.986 1.00 92.38 183 HIS A C 1
ATOM 1457 O O . HIS A 1 183 ? -0.056 -4.182 -13.282 1.00 92.38 183 HIS A O 1
ATOM 1463 N N . ALA A 1 184 ? -2.167 -3.547 -13.630 1.00 92.56 184 ALA A N 1
ATOM 1464 C CA . ALA A 1 184 ? -2.406 -4.492 -14.723 1.00 92.56 184 ALA A CA 1
ATOM 1465 C C . ALA A 1 184 ? -1.459 -4.252 -15.913 1.00 92.56 184 ALA A C 1
ATOM 1467 O O . ALA A 1 184 ? -0.992 -5.205 -16.538 1.00 92.56 184 ALA A O 1
ATOM 1468 N N . ARG A 1 185 ? -1.086 -2.991 -16.178 1.00 91.38 185 ARG A N 1
ATOM 1469 C CA . ARG A 1 185 ? -0.080 -2.638 -17.199 1.00 91.38 185 ARG A CA 1
ATOM 1470 C C . ARG A 1 185 ? 1.318 -3.184 -16.897 1.00 91.38 185 ARG A C 1
ATOM 1472 O O . ARG A 1 185 ? 2.137 -3.262 -17.807 1.00 91.38 185 ARG A O 1
ATOM 1479 N N . LEU A 1 186 ? 1.595 -3.569 -15.650 1.00 93.00 186 LEU A N 1
ATOM 1480 C CA . LEU A 1 186 ? 2.863 -4.174 -15.237 1.00 93.00 186 LEU A CA 1
ATOM 1481 C C . LEU A 1 186 ? 2.875 -5.699 -15.426 1.00 93.00 186 LEU A C 1
ATOM 1483 O O . LEU A 1 186 ? 3.905 -6.329 -15.190 1.00 93.00 186 LEU A O 1
ATOM 1487 N N . SER A 1 187 ? 1.773 -6.305 -15.884 1.00 94.88 187 SER A N 1
ATOM 1488 C CA . SER A 1 187 ? 1.703 -7.749 -16.134 1.00 94.88 187 SER A CA 1
ATOM 1489 C C . SER A 1 187 ? 2.809 -8.276 -17.066 1.00 94.88 187 SER A C 1
ATOM 1491 O O . SER A 1 187 ? 3.437 -9.273 -16.709 1.00 94.88 187 SER A O 1
ATOM 1493 N N . PRO A 1 188 ? 3.188 -7.587 -18.166 1.00 94.19 188 PRO A N 1
ATOM 1494 C CA . PRO A 1 188 ? 4.326 -7.997 -18.997 1.00 94.19 188 PRO A CA 1
ATOM 1495 C C . PRO A 1 188 ? 5.683 -7.971 -18.277 1.00 94.19 188 PRO A C 1
ATOM 1497 O O . PRO A 1 188 ? 6.623 -8.636 -18.704 1.00 94.19 188 PRO A O 1
ATOM 1500 N N . LEU A 1 189 ? 5.805 -7.210 -17.183 1.00 93.06 189 LEU A N 1
ATOM 1501 C CA . LEU A 1 189 ? 7.005 -7.185 -16.340 1.00 93.06 189 LEU A CA 1
ATOM 1502 C C . LEU A 1 189 ? 7.000 -8.293 -15.278 1.00 93.06 189 LEU A C 1
ATOM 1504 O O . LEU A 1 189 ? 8.000 -8.464 -14.575 1.00 93.06 189 LEU A O 1
ATOM 1508 N N . GLY A 1 190 ? 5.908 -9.059 -15.205 1.00 93.50 190 GLY A N 1
ATOM 1509 C CA . GLY A 1 190 ? 5.694 -10.157 -14.275 1.00 93.50 190 GLY A CA 1
ATOM 1510 C C . GLY A 1 190 ? 4.779 -9.821 -13.101 1.00 93.50 190 GLY A C 1
ATOM 1511 O O . GLY A 1 190 ? 4.712 -10.620 -12.176 1.00 93.50 190 GLY A O 1
ATOM 1512 N N . PHE A 1 191 ? 4.099 -8.666 -13.100 1.00 95.25 191 PHE A N 1
ATOM 1513 C CA . PHE A 1 191 ? 3.134 -8.350 -12.047 1.00 95.25 191 PHE A CA 1
ATOM 1514 C C . PHE A 1 191 ? 1.896 -9.247 -12.155 1.00 95.25 191 PHE A C 1
ATOM 1516 O O . PH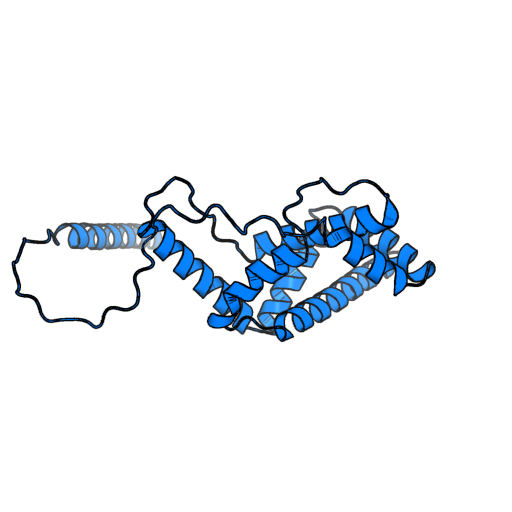E A 1 191 ? 1.290 -9.355 -13.223 1.00 95.25 191 PHE A O 1
ATOM 1523 N N . ASP A 1 192 ? 1.485 -9.860 -11.049 1.00 94.56 192 ASP A N 1
ATOM 1524 C CA . ASP A 1 192 ? 0.325 -10.746 -11.028 1.00 94.56 192 ASP A CA 1
ATOM 1525 C C . ASP A 1 192 ? -0.518 -10.602 -9.750 1.00 94.56 192 ASP A C 1
ATOM 1527 O O . ASP A 1 192 ? -0.220 -9.835 -8.832 1.00 94.56 192 ASP A O 1
ATOM 1531 N N . ARG A 1 193 ? -1.614 -11.366 -9.685 1.00 93.69 193 ARG A N 1
ATOM 1532 C CA . ARG A 1 193 ? -2.530 -11.354 -8.539 1.00 93.69 193 ARG A CA 1
ATOM 1533 C C . ARG A 1 193 ? -1.895 -11.885 -7.249 1.00 93.69 193 ARG A C 1
ATOM 1535 O O . ARG A 1 193 ? -2.325 -11.484 -6.170 1.00 93.69 193 ARG A O 1
ATOM 1542 N N . ARG A 1 194 ? -0.914 -12.788 -7.326 1.00 94.94 194 ARG A N 1
ATOM 1543 C CA . ARG A 1 194 ? -0.249 -13.360 -6.147 1.00 94.94 194 ARG A CA 1
ATOM 1544 C C . ARG A 1 194 ? 0.482 -12.276 -5.362 1.00 94.94 194 ARG A C 1
ATOM 1546 O O . ARG A 1 194 ? 0.439 -12.306 -4.138 1.00 94.94 194 ARG A O 1
ATOM 1553 N N . MET A 1 195 ? 1.033 -11.272 -6.040 1.00 95.50 195 MET A N 1
ATOM 1554 C CA . MET A 1 195 ? 1.683 -10.127 -5.391 1.00 95.50 195 MET A CA 1
ATOM 1555 C C . MET A 1 195 ? 0.726 -9.325 -4.495 1.00 95.50 195 MET A C 1
ATOM 1557 O O . MET A 1 195 ? 1.119 -8.893 -3.413 1.00 95.50 195 MET A O 1
ATOM 1561 N N . TRP A 1 196 ? -0.550 -9.190 -4.881 1.00 95.50 196 TRP A N 1
ATOM 1562 C CA . TRP A 1 196 ? -1.570 -8.572 -4.022 1.00 95.50 196 TRP A CA 1
ATOM 1563 C C . TRP A 1 196 ? -1.867 -9.395 -2.767 1.00 95.50 196 TRP A C 1
ATOM 1565 O O . TRP A 1 196 ? -2.073 -8.826 -1.696 1.00 95.50 196 TRP A O 1
ATOM 1575 N N . HIS A 1 197 ? -1.875 -10.725 -2.884 1.00 95.62 197 HIS A N 1
ATOM 1576 C CA . HIS A 1 197 ? -2.066 -11.612 -1.733 1.00 95.62 197 HIS A CA 1
ATOM 1577 C C . HIS A 1 197 ? -0.895 -11.504 -0.756 1.00 95.62 197 HIS A C 1
ATOM 1579 O O . HIS A 1 197 ? -1.122 -11.294 0.432 1.00 95.62 197 HIS A O 1
ATOM 1585 N N . VAL A 1 198 ? 0.343 -11.523 -1.266 1.00 96.69 198 VAL A N 1
ATOM 1586 C CA . VAL A 1 198 ? 1.558 -11.328 -0.454 1.00 96.69 198 VAL A CA 1
ATOM 1587 C C . VAL A 1 198 ? 1.533 -9.972 0.257 1.00 96.69 198 VAL A C 1
ATOM 1589 O O . VAL A 1 198 ? 1.845 -9.900 1.446 1.00 96.69 198 VAL A O 1
ATOM 1592 N N . LEU A 1 199 ? 1.114 -8.901 -0.430 1.00 96.38 199 LEU A N 1
ATOM 1593 C CA . LEU A 1 199 ? 0.928 -7.587 0.193 1.00 96.38 199 LEU A CA 1
ATOM 1594 C C . LEU A 1 199 ? -0.068 -7.648 1.357 1.00 96.38 199 LEU A C 1
ATOM 1596 O O . LEU A 1 199 ? 0.236 -7.146 2.438 1.00 96.38 199 LEU A O 1
ATOM 1600 N N . GLY A 1 200 ? -1.231 -8.271 1.153 1.00 95.19 200 GLY A N 1
ATOM 1601 C CA . GLY A 1 200 ? -2.260 -8.408 2.185 1.00 95.19 200 GLY A CA 1
ATOM 1602 C C . GLY A 1 200 ? -1.788 -9.202 3.406 1.00 95.19 200 GLY A C 1
ATOM 1603 O O . GLY A 1 200 ? -2.025 -8.783 4.540 1.00 95.19 200 GLY A O 1
ATOM 1604 N N . GLU A 1 201 ? -1.072 -10.306 3.187 1.00 95.50 201 GLU A N 1
ATOM 1605 C CA . GLU A 1 201 ? -0.481 -11.125 4.252 1.00 95.50 201 GLU A CA 1
ATOM 1606 C C . GLU A 1 201 ? 0.557 -10.335 5.058 1.00 95.50 201 GLU A C 1
ATOM 1608 O O . GLU A 1 201 ? 0.458 -10.244 6.285 1.00 95.50 201 GLU A O 1
ATOM 1613 N N . CYS A 1 202 ? 1.505 -9.686 4.373 1.00 96.06 202 CYS A N 1
ATOM 1614 C CA . CYS A 1 202 ? 2.547 -8.882 5.014 1.00 96.06 202 CYS A CA 1
ATOM 1615 C C . CYS A 1 202 ? 1.962 -7.693 5.788 1.00 96.06 202 CYS A C 1
ATOM 1617 O O . CYS A 1 202 ? 2.446 -7.359 6.872 1.00 96.06 202 CYS A O 1
ATOM 1619 N N . PHE A 1 203 ? 0.919 -7.061 5.243 1.00 94.50 203 PHE A N 1
ATOM 1620 C CA . PHE A 1 203 ? 0.205 -5.968 5.895 1.00 94.50 203 PHE A CA 1
ATOM 1621 C C . PHE A 1 203 ? -0.447 -6.433 7.197 1.00 94.50 203 PHE A C 1
ATOM 1623 O O . PHE A 1 203 ? -0.220 -5.836 8.250 1.00 94.50 203 PHE A O 1
ATOM 1630 N N . ALA A 1 204 ? -1.228 -7.516 7.143 1.00 91.69 204 ALA A N 1
ATOM 1631 C CA . ALA A 1 204 ? -1.930 -8.042 8.308 1.00 91.69 204 ALA A CA 1
ATOM 1632 C C . ALA A 1 204 ? -0.954 -8.437 9.426 1.00 91.69 204 ALA A C 1
ATOM 1634 O O . ALA A 1 204 ? -1.160 -8.071 10.583 1.00 91.69 204 ALA A O 1
ATOM 1635 N N . GLU A 1 205 ? 0.134 -9.123 9.077 1.00 91.00 205 GLU A N 1
ATOM 1636 C CA . GLU A 1 205 ? 1.155 -9.552 10.033 1.00 91.00 205 GLU A CA 1
ATOM 1637 C C . GLU A 1 205 ? 1.803 -8.363 10.756 1.00 91.00 205 GLU A C 1
ATOM 1639 O O . GLU A 1 205 ? 1.882 -8.348 11.984 1.00 91.00 205 GLU A O 1
ATOM 1644 N N . ARG A 1 206 ? 2.205 -7.320 10.019 1.00 89.56 206 ARG A N 1
ATOM 1645 C CA . ARG A 1 206 ? 2.853 -6.143 10.619 1.00 89.56 206 ARG A CA 1
ATOM 1646 C C . ARG A 1 206 ? 1.933 -5.325 11.502 1.00 89.56 206 ARG A C 1
ATOM 1648 O O . ARG A 1 206 ? 2.354 -4.902 12.577 1.00 89.56 206 ARG A O 1
ATOM 1655 N N . ILE A 1 207 ? 0.680 -5.145 11.094 1.00 86.38 207 ILE A N 1
ATOM 1656 C CA . ILE A 1 207 ? -0.307 -4.445 11.921 1.00 86.38 207 ILE A CA 1
ATOM 1657 C C . ILE A 1 207 ? -0.538 -5.198 13.237 1.00 86.38 207 ILE A C 1
ATOM 1659 O O . ILE A 1 207 ? -0.621 -4.570 14.293 1.00 86.38 207 ILE A O 1
ATOM 1663 N N . VAL A 1 208 ? -0.603 -6.533 13.202 1.00 85.00 208 VAL A N 1
ATOM 1664 C CA . VAL A 1 208 ? -0.769 -7.356 14.410 1.00 85.00 208 VAL A CA 1
ATOM 1665 C C . VAL A 1 208 ? 0.459 -7.275 15.320 1.00 85.00 208 VAL A C 1
ATOM 1667 O O . VAL A 1 208 ? 0.296 -7.079 16.527 1.00 85.00 208 VAL A O 1
ATOM 1670 N N . ASP A 1 209 ? 1.669 -7.373 14.769 1.00 84.81 209 ASP A N 1
ATOM 1671 C CA . ASP A 1 209 ? 2.911 -7.323 15.550 1.00 84.81 209 ASP A CA 1
ATOM 1672 C C . ASP A 1 209 ? 3.095 -5.989 16.274 1.00 84.81 209 ASP A C 1
ATOM 1674 O O . ASP A 1 209 ? 3.375 -5.959 17.479 1.00 84.81 209 ASP A O 1
ATOM 1678 N N . ASP A 1 210 ? 2.894 -4.877 15.563 1.00 80.75 210 ASP A N 1
ATOM 1679 C CA . ASP A 1 210 ? 3.057 -3.551 16.151 1.00 80.75 210 ASP A CA 1
ATOM 1680 C C . ASP A 1 210 ? 1.983 -3.298 17.225 1.00 80.75 210 ASP A C 1
ATOM 1682 O O . ASP A 1 210 ? 2.295 -2.777 18.301 1.00 80.75 210 ASP A O 1
ATOM 1686 N N . MET A 1 211 ? 0.750 -3.782 17.027 1.00 73.44 211 MET A N 1
ATOM 1687 C CA . MET A 1 211 ? -0.314 -3.748 18.042 1.00 73.44 211 MET A CA 1
ATOM 1688 C C . MET A 1 211 ? -0.028 -4.638 19.261 1.00 73.44 211 MET A C 1
ATOM 1690 O O . MET A 1 211 ? -0.323 -4.249 20.397 1.00 73.44 211 MET A O 1
ATOM 1694 N N . GLY A 1 212 ? 0.586 -5.807 19.062 1.00 66.19 212 GLY A N 1
ATOM 1695 C CA . GLY A 1 212 ? 1.065 -6.669 20.145 1.00 66.19 212 GLY A CA 1
ATOM 1696 C C . GLY A 1 212 ? 2.142 -5.991 20.998 1.00 66.19 212 GLY A C 1
ATOM 1697 O O . GLY A 1 212 ? 2.176 -6.174 22.218 1.00 66.19 212 GLY A O 1
ATOM 1698 N N . GLY A 1 213 ? 2.968 -5.143 20.378 1.00 59.91 213 GLY A N 1
ATOM 1699 C CA . GLY A 1 213 ? 3.928 -4.276 21.059 1.00 59.91 213 GLY A CA 1
ATOM 1700 C C . GLY A 1 213 ? 3.275 -3.186 21.916 1.00 59.91 213 GLY A C 1
ATOM 1701 O O . GLY A 1 213 ? 3.741 -2.935 23.029 1.00 59.91 213 GLY A O 1
ATOM 1702 N N . PHE A 1 214 ? 2.174 -2.582 21.454 1.00 55.50 214 PHE A N 1
ATOM 1703 C CA . PHE A 1 214 ? 1.433 -1.562 22.215 1.00 55.50 214 PHE A CA 1
ATOM 1704 C C . PHE A 1 214 ? 0.770 -2.118 23.482 1.00 55.50 214 PHE A C 1
ATOM 1706 O O . PHE A 1 214 ? 0.689 -1.420 24.490 1.00 55.50 214 PHE A O 1
ATOM 1713 N N . ARG A 1 215 ? 0.329 -3.384 23.471 1.00 53.91 215 ARG A N 1
ATOM 1714 C CA . ARG A 1 215 ? -0.314 -4.015 24.638 1.00 53.91 215 ARG A CA 1
ATOM 1715 C C . ARG A 1 215 ? 0.661 -4.340 25.776 1.00 53.91 215 ARG A C 1
ATOM 1717 O O . ARG A 1 215 ? 0.216 -4.529 26.897 1.00 53.91 215 ARG A O 1
ATOM 1724 N N . LYS A 1 216 ? 1.970 -4.403 25.504 1.00 52.31 216 LYS A N 1
ATOM 1725 C CA . LYS A 1 216 ? 3.012 -4.689 26.510 1.00 52.31 216 LYS A CA 1
ATOM 1726 C C . LYS A 1 216 ? 3.527 -3.444 27.252 1.00 52.31 216 LYS A C 1
ATOM 1728 O O . LYS A 1 216 ? 4.459 -3.569 28.038 1.00 52.31 216 LYS A O 1
ATOM 1733 N N . GLN A 1 217 ? 2.982 -2.258 26.972 1.00 48.25 217 GLN A N 1
ATOM 1734 C CA . GLN A 1 217 ? 3.412 -0.980 27.568 1.00 48.25 217 GLN A CA 1
ATOM 1735 C C . GLN A 1 217 ? 2.332 -0.313 28.440 1.00 48.25 217 GLN A C 1
ATOM 1737 O O . GLN A 1 217 ? 2.506 0.837 28.837 1.00 48.25 217 GLN A O 1
ATOM 1742 N N . ILE A 1 218 ? 1.237 -1.022 28.732 1.00 42.78 218 ILE A N 1
ATOM 1743 C CA . ILE A 1 218 ? 0.190 -0.637 29.694 1.00 42.78 218 ILE A CA 1
ATOM 1744 C C . ILE A 1 218 ? 0.214 -1.669 30.818 1.00 42.78 218 ILE A C 1
ATOM 1746 O O . ILE A 1 218 ? 0.107 -1.256 31.990 1.00 42.78 218 ILE A O 1
#

Sequence (218 aa):
MMRIKEAINRRKLIHEMNEEFKDFDFETNNYASSPIPTTPCCEAKSQQQVDQNIFCENALQPFVQYLSGKMTDYQKRALKVTWKRLSEAPKTSGRGVIHIMEKVLTKVCESEPQITAIFYRSAFLSCIEDRRCRRTQACSIATIRDHAHILVEYVDAIIHTMFDGGPSSPNGPLDPEKIGAVHARLSPLGFDRRMWHVLGECFAERIVDDMGGFRKQI

InterPro domains:
  IPR009050 Globin-like superfamily [SSF46458] (71-212)
  IPR012292 Globin/Protoglobin [G3DSA:1.10.490.10] (70-217)

pLDDT: mean 74.86, std 21.05, range [28.7, 96.69]

Organism: Nippostrongylus brasiliensis (NCBI:txid27835)

Radius of gyration: 24.87 Å; chains: 1; bounding box: 69×32×77 Å

Secondary structure (DSSP, 8-state):
-HHHHHHHHHHHHHHHHHHHTTS-----------PPP--------S---SS-----S-THHHHHHHHHHTS-HHHHHHHHHHHHHHHHS-TTTT-SHHHHHHHHHHHHHHH-HHHHHHHHHHHHHHHHHHHH--SS---PPPPHHHHHHHHHHHHHHHHHHHHT-----TT-TT-HHHHHHHHHTTGGGT--HHHHHHHHHHHHHHHHHHHHHHHTT-

Foldseek 3Di:
DVVVVVVVVVVVVVVVVVVVVVPPPPPDDDDDDDDDDDDDDPPPDPDDPDPPPDDDDQQLLVVLVVVLVVDDPVRLVVLLVLLVVLCPPDPPPCSHQLNLLLQLLVVLCVVPVLVVQLLVVVQVVLVVVCVVDVDDDNDDRQDSSNVSVLVNVLVVLSSCVNPVVDPPPRDDCNRPVNVVVVQVVSVVSPRDPVSVVSSVVSSVVSSVVSVVVVVVVD